Protein AF-A0A3R7Q9K3-F1 (afdb_monomer)

Organism: Penaeus vannamei (NCBI:txid6689)

Solvent-accessible surface area (backbone atoms only — not comparable to full-atom values): 10472 Å² total; per-residue (Å²): 141,87,68,60,79,95,57,51,95,71,53,52,71,52,52,51,51,53,48,53,31,64,66,45,40,80,37,86,90,56,73,56,65,82,73,80,87,67,49,72,70,51,48,51,47,48,49,35,49,52,36,63,57,42,65,78,36,80,59,51,34,73,77,42,41,74,76,45,95,51,69,62,40,35,49,52,40,22,61,66,50,19,40,40,64,71,57,42,53,51,33,49,50,45,54,37,53,71,74,42,53,75,87,39,65,65,57,38,49,53,53,52,50,54,54,48,54,58,66,44,48,59,60,56,49,50,51,54,53,49,58,52,43,60,75,73,45,55,74,69,59,39,57,72,67,55,76,86,71,50,73,63,58,51,54,52,49,50,49,51,55,47,51,59,49,48,55,53,39,50,56,35,49,53,54,51,54,62,60,73,77,108

pLDDT: mean 90.3, std 8.19, range [36.16, 97.75]

InterPro domains:
  IPR013523 Histone acetyltransferase HAT1, C-terminal [G3DSA:1.10.10.390] (48-101)
  IPR016181 Acyl-CoA N-acyltransferase [SSF55729] (1-97)
  IPR017380 Histone acetyltransferase type B, catalytic subunit [PTHR12046] (1-177)
  IPR048776 Histone acetyltransferase type B catalytic subunit, C-terminal [PF21183] (46-97)

Secondary structure (DSSP, 8-state):
----GGGTTSSHHHHHHHHHHHHHHT-TT------SS--HHHHHHHHHHHHHHHTTSGGGSHHHHHH---HHHHHHHHHHH---HHHHHHHHHHHHHHHS-TT-HHHHHHHHHHHHHHHTHHHHHHHHHHHHHHHHS-HHHHHHH-----HHHHHHHHHHHHHHHHHHHHHHHHHHHHHHT-

Nearest PDB structures (foldseek):
  2p0w-assembly1_A  TM=9.858E-01  e=3.413E-07  Homo sapiens
  2p0w-assembly2_B  TM=9.872E-01  e=1.722E-06  Homo sapiens
  4psw-assembly1_A  TM=8.300E-01  e=5.906E-03  Saccharomyces cerevisiae S288C

Foldseek 3Di:
DDDPPVCPPVCVLLVVLVVVQVVCLPPPVQQADDDDPDDLVRVLSLLLSLLLVLCVDPCLPLVNLVVDDDVVQQVVCCNRRRHHPVSSNLSSLLSNVVSQDPVDPVSVVVSLVNLLVVVCVVVVVVVVVLVVCVVVDDPVVSVVPDPPDDPVNVVVVSVVVSVVSVVSSVSSSVVVVVVVVD

Structure (mmCIF, N/CA/C/O backbone):
data_AF-A0A3R7Q9K3-F1
#
_entry.id   AF-A0A3R7Q9K3-F1
#
loop_
_atom_site.group_PDB
_atom_site.id
_atom_site.type_symbol
_atom_site.label_atom_id
_atom_site.label_alt_id
_atom_site.label_comp_id
_atom_site.label_asym_id
_atom_site.label_entity_id
_atom_site.label_seq_id
_atom_site.pdbx_PDB_ins_code
_atom_site.Cartn_x
_atom_site.Cartn_y
_atom_site.Cartn_z
_atom_site.occupancy
_atom_site.B_iso_or_equiv
_atom_site.auth_seq_id
_atom_site.auth_comp_id
_atom_site.auth_asym_id
_atom_site.auth_atom_id
_atom_site.pdbx_PDB_model_num
ATOM 1 N N . MET A 1 1 ? 7.365 -17.445 -0.592 1.00 81.50 1 MET A N 1
ATOM 2 C CA . MET A 1 1 ? 8.117 -17.421 -1.871 1.00 81.50 1 MET A CA 1
ATOM 3 C C . MET A 1 1 ? 9.601 -17.521 -1.565 1.00 81.50 1 MET A C 1
ATOM 5 O O . MET A 1 1 ? 10.059 -16.781 -0.704 1.00 81.50 1 MET A O 1
ATOM 9 N N . LEU A 1 2 ? 10.336 -18.413 -2.232 1.00 87.81 2 LEU A N 1
ATOM 10 C CA . LEU A 1 2 ? 11.764 -18.622 -1.987 1.00 87.81 2 LEU A CA 1
ATOM 11 C C . LEU A 1 2 ? 12.541 -18.519 -3.300 1.00 87.81 2 LEU A C 1
ATOM 13 O O . LEU A 1 2 ? 12.228 -19.210 -4.264 1.00 87.81 2 LEU A O 1
ATOM 17 N N . VAL A 1 3 ? 13.571 -17.676 -3.307 1.00 89.12 3 VAL A N 1
ATOM 18 C CA . VAL A 1 3 ? 14.610 -17.657 -4.340 1.00 89.12 3 VAL A CA 1
ATOM 19 C C . VAL A 1 3 ? 15.907 -18.045 -3.646 1.00 89.12 3 VAL A C 1
ATOM 21 O O . VAL A 1 3 ? 16.277 -17.418 -2.646 1.00 89.12 3 VAL A O 1
ATOM 24 N N . LEU A 1 4 ? 16.571 -19.095 -4.138 1.00 90.50 4 LEU A N 1
ATOM 25 C CA . LEU A 1 4 ? 17.797 -19.591 -3.512 1.00 90.50 4 LEU A CA 1
ATOM 26 C C . LEU A 1 4 ? 18.859 -18.480 -3.483 1.00 90.50 4 LEU A C 1
ATOM 28 O O . LEU A 1 4 ? 18.936 -17.718 -4.450 1.00 90.50 4 LEU A O 1
ATOM 32 N N . PRO A 1 5 ? 19.695 -18.401 -2.428 1.00 91.06 5 PRO A N 1
ATOM 33 C CA . PRO A 1 5 ? 20.696 -17.346 -2.258 1.00 91.06 5 PRO A CA 1
ATOM 34 C C . PRO A 1 5 ? 21.515 -16.978 -3.509 1.00 91.06 5 PRO A C 1
ATOM 36 O O . PRO A 1 5 ? 21.578 -15.785 -3.808 1.00 91.06 5 PRO A O 1
ATOM 39 N N . PRO A 1 6 ? 22.068 -17.926 -4.301 1.00 93.12 6 PRO A N 1
ATOM 40 C CA . PRO A 1 6 ? 22.862 -17.578 -5.487 1.00 93.12 6 PRO A CA 1
ATOM 41 C C . PRO A 1 6 ? 22.053 -16.921 -6.617 1.00 93.12 6 PRO A C 1
ATOM 43 O O . PRO A 1 6 ? 22.636 -16.313 -7.507 1.00 93.12 6 PRO A O 1
ATOM 46 N N . PHE A 1 7 ? 20.721 -17.024 -6.590 1.00 90.31 7 PHE A N 1
ATOM 47 C CA . PHE A 1 7 ? 19.832 -16.472 -7.615 1.00 90.31 7 PHE A CA 1
ATOM 48 C C . PHE A 1 7 ? 19.053 -15.235 -7.138 1.00 90.31 7 PHE A C 1
ATOM 50 O O . PHE A 1 7 ? 18.169 -14.727 -7.836 1.00 90.31 7 PHE A O 1
ATOM 57 N N . GLN A 1 8 ? 19.343 -14.734 -5.935 1.00 87.19 8 GLN A N 1
ATOM 58 C CA . GLN A 1 8 ? 18.721 -13.516 -5.422 1.00 87.19 8 GLN A CA 1
ATOM 59 C C . GLN A 1 8 ? 19.231 -12.279 -6.169 1.00 87.19 8 GLN A C 1
ATOM 61 O O . GLN A 1 8 ? 20.299 -12.283 -6.770 1.00 87.19 8 GLN A O 1
ATOM 66 N N . ARG A 1 9 ? 18.448 -11.193 -6.136 1.00 83.69 9 ARG A N 1
ATOM 67 C CA . ARG A 1 9 ? 18.751 -9.905 -6.799 1.00 83.69 9 ARG A CA 1
ATOM 68 C C . ARG A 1 9 ? 18.842 -9.947 -8.335 1.00 83.69 9 ARG A C 1
ATOM 70 O O . ARG A 1 9 ? 19.038 -8.905 -8.940 1.00 83.69 9 ARG A O 1
ATOM 77 N N . LEU A 1 10 ? 18.562 -11.088 -8.970 1.00 87.69 10 LEU A N 1
ATOM 78 C CA . LEU A 1 10 ? 18.467 -11.235 -10.433 1.00 87.69 10 LEU A CA 1
ATOM 79 C C . LEU A 1 10 ? 17.071 -10.910 -11.005 1.00 87.69 10 LEU A C 1
ATOM 81 O O . LEU A 1 10 ? 16.779 -11.199 -12.159 1.00 87.69 10 LEU A O 1
ATOM 85 N N . GLY A 1 11 ? 16.154 -10.377 -10.192 1.00 87.44 11 GLY A N 1
ATOM 86 C CA . GLY A 1 11 ? 14.782 -10.071 -10.621 1.00 87.44 11 GLY A CA 1
ATOM 87 C C . GLY A 1 11 ? 13.833 -11.276 -10.712 1.00 87.44 11 GLY A C 1
ATOM 88 O O . GLY A 1 11 ? 12.641 -11.078 -10.934 1.00 87.44 11 GLY A O 1
ATOM 89 N N . LEU A 1 12 ? 14.304 -12.500 -10.446 1.00 91.12 12 LEU A N 1
ATOM 90 C CA . LEU A 1 12 ? 13.497 -13.730 -10.522 1.00 91.12 12 LEU A CA 1
ATOM 91 C C . LEU A 1 12 ? 12.241 -13.697 -9.646 1.00 91.12 12 LEU A C 1
ATOM 93 O O . LEU A 1 12 ? 11.189 -14.173 -10.057 1.00 91.12 12 LEU A O 1
ATOM 97 N N . GLY A 1 13 ? 12.324 -13.091 -8.458 1.00 91.06 13 GLY A N 1
ATOM 98 C CA . GLY A 1 13 ? 11.154 -12.925 -7.594 1.00 91.06 13 GLY A CA 1
ATOM 99 C C . GLY A 1 13 ? 10.062 -12.069 -8.242 1.00 91.06 13 GLY A C 1
ATOM 100 O O . GLY A 1 13 ? 8.884 -12.377 -8.116 1.00 91.06 13 GLY A O 1
ATOM 101 N N . ALA A 1 14 ? 10.436 -11.019 -8.978 1.00 91.69 14 ALA A N 1
ATOM 102 C CA . ALA A 1 14 ? 9.457 -10.180 -9.667 1.00 91.69 14 ALA A CA 1
ATOM 103 C C . ALA A 1 14 ? 8.818 -10.948 -10.831 1.00 91.69 14 ALA A C 1
ATOM 105 O O . ALA A 1 14 ? 7.597 -10.990 -10.937 1.00 91.69 14 ALA A O 1
ATOM 106 N N . GLN A 1 15 ? 9.642 -11.635 -11.629 1.00 92.12 15 GLN A N 1
ATOM 107 C CA . GLN A 1 15 ? 9.174 -12.455 -12.748 1.00 92.12 15 GLN A CA 1
ATOM 108 C C . GLN A 1 15 ? 8.230 -13.570 -12.293 1.00 92.12 15 GLN A C 1
ATOM 110 O O . GLN A 1 15 ? 7.182 -13.781 -12.893 1.00 92.12 15 GLN A O 1
ATOM 115 N N . MET A 1 16 ? 8.568 -14.274 -11.213 1.00 93.50 16 MET A N 1
ATOM 116 C CA . MET A 1 16 ? 7.726 -15.343 -10.689 1.00 93.50 16 MET A CA 1
ATOM 117 C C . MET A 1 16 ? 6.385 -14.802 -10.172 1.00 93.50 16 MET A C 1
ATOM 119 O O . MET A 1 16 ? 5.363 -15.448 -10.388 1.00 93.50 16 MET A O 1
ATOM 123 N N . LEU A 1 17 ? 6.353 -13.616 -9.552 1.00 92.50 17 LEU A N 1
ATOM 124 C CA . LEU A 1 17 ? 5.094 -12.991 -9.137 1.00 92.50 17 LEU A CA 1
ATOM 125 C C . LEU A 1 17 ? 4.232 -12.586 -10.346 1.00 92.50 17 LEU A C 1
ATOM 127 O O . LEU A 1 17 ? 3.041 -12.892 -10.371 1.00 92.50 17 LEU A O 1
ATOM 131 N N . ASP A 1 18 ? 4.840 -12.003 -11.383 1.00 91.06 18 ASP A N 1
ATOM 132 C CA . ASP A 1 18 ? 4.158 -11.696 -12.648 1.00 91.06 18 ASP A CA 1
ATOM 133 C C . ASP A 1 18 ? 3.585 -12.959 -13.316 1.00 91.06 18 ASP A C 1
ATOM 135 O O . ASP A 1 18 ? 2.456 -12.951 -13.812 1.00 91.06 18 ASP A O 1
ATOM 139 N N . ILE A 1 19 ? 4.328 -14.072 -13.310 1.00 92.19 19 ILE A N 1
ATOM 140 C CA . ILE A 1 19 ? 3.860 -15.361 -13.844 1.00 92.19 19 ILE A CA 1
ATOM 141 C C . ILE A 1 19 ? 2.645 -15.866 -13.058 1.00 92.19 19 ILE A C 1
ATOM 143 O O . ILE A 1 19 ? 1.665 -16.291 -13.671 1.00 92.19 19 ILE A O 1
ATOM 147 N N . ILE A 1 20 ? 2.674 -15.788 -11.723 1.00 91.69 20 ILE A N 1
ATOM 148 C CA . ILE A 1 20 ? 1.545 -16.179 -10.865 1.00 91.69 20 ILE A CA 1
ATOM 149 C C . ILE A 1 20 ? 0.299 -15.351 -11.211 1.00 91.69 20 ILE A C 1
ATOM 151 O O . ILE A 1 20 ? -0.780 -15.915 -11.400 1.00 91.69 20 ILE A O 1
ATOM 155 N N . TYR A 1 21 ? 0.441 -14.031 -11.351 1.00 91.19 21 TYR A N 1
ATOM 156 C CA . TYR A 1 21 ? -0.668 -13.157 -11.735 1.00 91.19 21 TYR A CA 1
ATOM 157 C C . TYR A 1 21 ? -1.231 -13.510 -13.110 1.00 91.19 21 TYR A C 1
ATOM 159 O O . TYR A 1 21 ? -2.441 -13.687 -13.251 1.00 91.19 21 TYR A O 1
ATOM 167 N N . ASN A 1 22 ? -0.369 -13.692 -14.111 1.00 91.38 22 ASN A N 1
ATOM 168 C CA . ASN A 1 22 ? -0.794 -14.058 -15.461 1.00 91.38 22 ASN A CA 1
ATOM 169 C C . ASN A 1 22 ? -1.481 -15.429 -15.513 1.00 91.38 22 ASN A C 1
ATOM 171 O O . ASN A 1 22 ? -2.433 -15.603 -16.274 1.00 91.38 22 ASN A O 1
ATOM 175 N N . HIS A 1 23 ? -1.046 -16.379 -14.683 1.00 92.75 23 HIS A N 1
ATOM 176 C CA . HIS A 1 23 ? -1.669 -17.694 -14.584 1.00 92.75 23 HIS A CA 1
ATOM 177 C C . HIS A 1 23 ? -3.100 -17.614 -14.029 1.00 92.75 23 HIS A C 1
ATOM 179 O O . HIS A 1 23 ? -4.021 -18.211 -14.586 1.00 92.75 23 HIS A O 1
ATOM 185 N N . TYR A 1 24 ? -3.313 -16.844 -12.956 1.00 92.25 24 TYR A N 1
ATOM 186 C CA . TYR A 1 24 ? -4.612 -16.779 -12.277 1.00 92.25 24 TYR A CA 1
ATOM 187 C C . TYR A 1 24 ? -5.572 -15.719 -12.820 1.00 92.25 24 TYR A C 1
ATOM 189 O O . TYR A 1 24 ? -6.775 -15.816 -12.574 1.00 92.25 24 TYR A O 1
ATOM 197 N N . LYS A 1 25 ? -5.088 -14.737 -13.589 1.00 89.81 25 LYS A N 1
ATOM 198 C CA . LYS A 1 25 ? -5.908 -13.664 -14.174 1.00 89.81 25 LYS A CA 1
ATOM 199 C C . LYS A 1 25 ? -7.150 -14.193 -14.901 1.00 89.81 25 LYS A C 1
ATOM 201 O O . LYS A 1 25 ? -8.245 -13.685 -14.681 1.00 89.81 25 LYS A O 1
ATOM 206 N N . ASN A 1 26 ? -6.992 -15.237 -15.717 1.00 89.88 26 ASN A N 1
ATOM 207 C CA . ASN A 1 26 ? -8.078 -15.799 -16.532 1.00 89.88 26 ASN A CA 1
ATOM 208 C C . ASN A 1 26 ? -8.936 -16.836 -15.786 1.00 89.88 26 ASN A C 1
ATOM 210 O O . ASN A 1 26 ? -9.905 -17.353 -16.340 1.00 89.88 26 ASN A O 1
ATOM 214 N N . ASN A 1 27 ? -8.605 -17.157 -14.533 1.00 92.44 27 ASN A N 1
ATOM 215 C CA . ASN A 1 27 ? -9.376 -18.105 -13.745 1.00 92.44 27 ASN A CA 1
ATOM 216 C C . ASN A 1 27 ? -10.539 -17.387 -13.044 1.00 92.44 27 ASN A C 1
ATOM 218 O O . ASN A 1 27 ? -10.349 -16.670 -12.061 1.00 92.44 27 ASN A O 1
ATOM 222 N N . ALA A 1 28 ? -11.761 -17.609 -13.533 1.00 90.19 28 ALA A N 1
ATOM 223 C CA . ALA A 1 28 ? -12.976 -17.025 -12.960 1.00 90.19 28 ALA A CA 1
ATOM 224 C C . ALA A 1 28 ? -13.263 -17.488 -11.517 1.00 90.19 28 ALA A C 1
ATOM 226 O O . ALA A 1 28 ? -13.979 -16.803 -10.794 1.00 90.19 28 ALA A O 1
ATOM 227 N N . LYS A 1 29 ? -12.692 -18.620 -11.078 1.00 94.25 29 LYS A N 1
ATOM 228 C CA . LYS A 1 29 ? -12.831 -19.112 -9.697 1.00 94.25 29 LYS A CA 1
ATOM 229 C C . LYS A 1 29 ? -11.921 -18.383 -8.705 1.00 94.25 29 LYS A C 1
ATOM 231 O O . LYS A 1 29 ? -12.097 -18.552 -7.504 1.00 94.25 29 LYS A O 1
ATOM 236 N N . VAL A 1 30 ? -10.951 -17.601 -9.186 1.00 93.25 30 VAL A N 1
ATOM 237 C CA . VAL A 1 30 ? -10.031 -16.837 -8.335 1.00 93.25 30 VAL A CA 1
ATOM 238 C C . VAL A 1 30 ? -10.529 -15.403 -8.201 1.00 93.25 30 VAL A C 1
ATOM 240 O O . VAL A 1 30 ? -10.617 -14.666 -9.191 1.00 93.25 30 VAL A O 1
ATOM 243 N N . THR A 1 31 ? -10.839 -15.013 -6.965 1.00 91.56 31 THR A N 1
ATOM 244 C CA . THR A 1 31 ? -11.311 -13.671 -6.600 1.00 91.56 31 THR A CA 1
ATOM 245 C C . THR A 1 31 ? -10.157 -12.698 -6.399 1.00 91.56 31 THR A C 1
ATOM 247 O O . THR A 1 31 ? -10.131 -11.637 -7.019 1.00 91.56 31 THR A O 1
ATOM 250 N N . ASP A 1 32 ? -9.194 -13.065 -5.559 1.00 92.38 32 ASP A N 1
ATOM 251 C CA . ASP A 1 32 ? -7.989 -12.296 -5.288 1.00 92.38 32 ASP A CA 1
ATOM 252 C C . ASP A 1 32 ? -6.820 -13.207 -4.881 1.00 92.38 32 ASP A C 1
ATOM 254 O O . ASP A 1 32 ? -6.987 -14.389 -4.579 1.00 92.38 32 ASP A O 1
ATOM 258 N N . ILE A 1 33 ? -5.610 -12.654 -4.947 1.00 92.62 33 ILE A N 1
ATOM 259 C CA . ILE A 1 33 ? -4.365 -13.308 -4.554 1.00 92.62 33 ILE A CA 1
ATOM 260 C C . ILE A 1 33 ? -3.888 -12.655 -3.261 1.00 92.62 33 ILE A C 1
ATOM 262 O O . ILE A 1 33 ? -3.484 -11.485 -3.219 1.00 92.62 33 ILE A O 1
ATOM 266 N N . THR A 1 34 ? -3.930 -13.421 -2.181 1.00 93.38 34 THR A N 1
ATOM 267 C CA . THR A 1 34 ? -3.429 -13.033 -0.864 1.00 93.38 34 THR A CA 1
ATOM 268 C C . THR A 1 34 ? -2.099 -13.726 -0.583 1.00 93.38 34 THR A C 1
ATOM 270 O O . THR A 1 34 ? -1.674 -14.621 -1.311 1.00 93.38 34 THR A O 1
ATOM 273 N N . VAL A 1 35 ? -1.387 -13.240 0.431 1.00 91.25 35 VAL A N 1
ATOM 274 C CA . VAL A 1 35 ? -0.129 -13.839 0.879 1.00 91.25 35 VAL A CA 1
ATOM 275 C C . VAL A 1 35 ? -0.208 -13.977 2.385 1.00 91.25 35 VAL A C 1
ATOM 277 O O . VAL A 1 35 ? -0.586 -13.025 3.065 1.00 91.25 35 VAL A O 1
ATOM 280 N N . GLU A 1 36 ? 0.103 -15.173 2.862 1.00 91.12 36 GLU A N 1
ATOM 281 C CA . GLU A 1 36 ? 0.189 -15.511 4.277 1.00 91.12 36 GLU A CA 1
ATOM 282 C C . GLU A 1 36 ? 1.477 -14.923 4.860 1.00 91.12 36 GLU A C 1
ATOM 284 O O . GLU A 1 36 ? 2.545 -15.100 4.269 1.00 91.12 36 GLU A O 1
ATOM 289 N N . ASP A 1 37 ? 1.343 -14.168 5.954 1.00 88.50 37 ASP A N 1
ATOM 290 C CA . ASP A 1 37 ? 2.424 -13.548 6.734 1.00 88.50 37 ASP A CA 1
ATOM 291 C C . ASP A 1 37 ? 3.628 -13.076 5.893 1.00 88.50 37 ASP A C 1
ATOM 293 O O . ASP A 1 37 ? 4.743 -13.600 6.004 1.00 88.50 37 ASP A O 1
ATOM 297 N N . PRO A 1 38 ? 3.421 -12.093 4.991 1.00 91.88 38 PRO A N 1
ATOM 298 C CA . PRO A 1 38 ? 4.465 -11.659 4.080 1.00 91.88 38 PRO A CA 1
ATOM 299 C C . PRO A 1 38 ? 5.612 -10.994 4.848 1.00 91.88 38 PRO A C 1
ATOM 301 O O . PRO A 1 38 ? 5.402 -10.059 5.614 1.00 91.88 38 PRO A O 1
ATOM 304 N N . SER A 1 39 ? 6.847 -11.419 4.574 1.00 92.62 39 SER A N 1
ATOM 305 C CA . SER A 1 39 ? 8.037 -10.724 5.075 1.00 92.62 39 SER A CA 1
ATOM 306 C C . SER A 1 39 ? 8.188 -9.342 4.434 1.00 92.62 39 SER A C 1
ATOM 308 O O . SER A 1 39 ? 7.780 -9.143 3.288 1.00 92.62 39 SER A O 1
ATOM 310 N N . ASP A 1 40 ? 8.866 -8.406 5.103 1.00 90.81 40 ASP A N 1
ATOM 311 C CA . ASP A 1 40 ? 9.079 -7.041 4.586 1.00 90.81 40 ASP A CA 1
ATOM 312 C C . ASP A 1 40 ? 9.715 -7.020 3.191 1.00 90.81 40 ASP A C 1
ATOM 314 O O . ASP A 1 40 ? 9.355 -6.221 2.325 1.00 90.81 40 ASP A O 1
ATOM 318 N N . ASN A 1 41 ? 10.643 -7.946 2.936 1.00 90.56 41 ASN A N 1
ATOM 319 C CA . ASN A 1 41 ? 11.265 -8.106 1.623 1.00 90.56 41 ASN A CA 1
ATOM 320 C C . ASN A 1 41 ? 10.253 -8.527 0.554 1.00 90.56 41 ASN A C 1
ATOM 322 O O . ASN A 1 41 ? 10.315 -8.043 -0.578 1.00 90.56 41 ASN A O 1
ATOM 326 N N . PHE A 1 42 ? 9.320 -9.415 0.902 1.00 92.94 42 PHE A N 1
ATOM 327 C C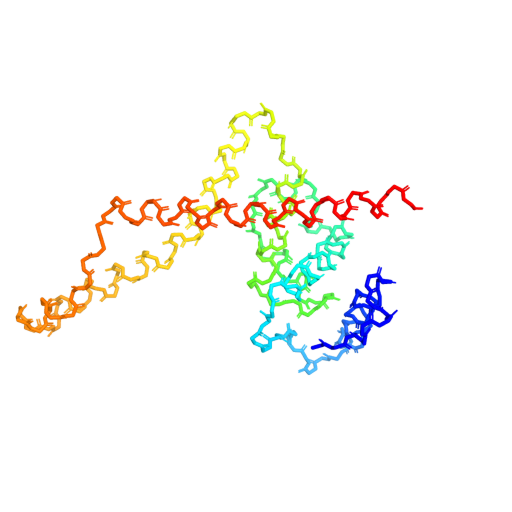A . PHE A 1 42 ? 8.251 -9.807 -0.001 1.00 92.94 42 PHE A CA 1
ATOM 328 C C . PHE A 1 42 ? 7.247 -8.667 -0.203 1.00 92.94 42 PHE A C 1
ATOM 330 O O . PHE A 1 42 ? 6.851 -8.424 -1.339 1.00 92.94 42 PHE A O 1
ATOM 337 N N . VAL A 1 43 ? 6.887 -7.923 0.850 1.00 94.56 43 VAL A N 1
ATOM 338 C CA . VAL A 1 43 ? 6.025 -6.734 0.736 1.00 94.56 43 VAL A CA 1
ATOM 339 C C . VAL A 1 43 ? 6.651 -5.715 -0.218 1.00 94.56 43 VAL A C 1
ATOM 341 O O . VAL A 1 43 ? 5.993 -5.291 -1.163 1.00 94.56 43 VAL A O 1
ATOM 344 N N . ARG A 1 44 ? 7.948 -5.401 -0.066 1.00 93.69 44 ARG A N 1
ATOM 345 C CA . ARG A 1 44 ? 8.693 -4.529 -0.998 1.00 93.69 44 ARG A CA 1
ATOM 346 C C . ARG A 1 44 ? 8.658 -5.041 -2.437 1.00 93.69 44 ARG A C 1
ATOM 348 O O . ARG A 1 44 ? 8.477 -4.263 -3.373 1.00 93.69 44 ARG A O 1
ATOM 355 N N . LEU A 1 45 ? 8.859 -6.345 -2.631 1.00 93.88 45 LEU A N 1
ATOM 356 C CA . LEU A 1 45 ? 8.817 -6.963 -3.954 1.00 93.88 45 LEU A CA 1
ATOM 357 C C . LEU A 1 45 ? 7.427 -6.853 -4.586 1.00 93.88 45 LEU A C 1
ATOM 359 O O . LEU A 1 45 ? 7.322 -6.455 -5.744 1.00 93.88 45 LEU A O 1
ATOM 363 N N . ARG A 1 46 ? 6.387 -7.199 -3.826 1.00 95.81 46 ARG A N 1
ATOM 364 C CA . ARG A 1 46 ? 4.996 -7.160 -4.263 1.00 95.81 46 ARG A CA 1
ATOM 365 C C . ARG A 1 46 ? 4.564 -5.739 -4.599 1.00 95.81 46 ARG A C 1
ATOM 367 O O . ARG A 1 46 ? 4.051 -5.518 -5.685 1.00 95.81 46 ARG A O 1
ATOM 374 N N . ASP A 1 47 ? 4.842 -4.779 -3.723 1.00 96.94 47 ASP A N 1
ATOM 375 C CA . ASP A 1 47 ? 4.519 -3.369 -3.948 1.00 96.94 47 ASP A CA 1
ATOM 376 C C . ASP A 1 47 ? 5.173 -2.828 -5.220 1.00 96.94 47 ASP A C 1
ATOM 378 O O . ASP A 1 47 ? 4.533 -2.105 -5.981 1.00 96.94 47 ASP A O 1
ATOM 382 N N . PHE A 1 48 ? 6.425 -3.211 -5.486 1.00 95.88 48 PHE A N 1
ATOM 383 C CA . PHE A 1 48 ? 7.116 -2.867 -6.726 1.00 95.88 48 PHE A CA 1
ATOM 384 C C . PHE A 1 48 ? 6.430 -3.458 -7.963 1.00 95.88 48 PHE A C 1
ATOM 386 O O . PHE A 1 48 ? 6.167 -2.726 -8.916 1.00 95.88 48 PHE A O 1
ATOM 393 N N . VAL A 1 49 ? 6.136 -4.761 -7.958 1.00 95.25 49 VAL A N 1
ATOM 394 C CA . VAL A 1 49 ? 5.505 -5.441 -9.103 1.00 95.25 49 VAL A CA 1
ATOM 395 C C . VAL A 1 49 ? 4.093 -4.907 -9.344 1.00 95.25 49 VAL A C 1
ATOM 397 O O . VAL A 1 49 ? 3.757 -4.533 -10.468 1.00 95.25 49 VAL A O 1
ATOM 400 N N . ASP A 1 50 ? 3.287 -4.807 -8.289 1.00 96.38 50 ASP A N 1
ATOM 401 C CA . ASP A 1 50 ? 1.909 -4.332 -8.368 1.00 96.38 50 ASP A CA 1
ATOM 402 C C . ASP A 1 50 ? 1.871 -2.875 -8.852 1.00 96.38 50 ASP A C 1
ATOM 404 O O . ASP A 1 50 ? 1.114 -2.555 -9.766 1.00 96.38 50 ASP A O 1
ATOM 408 N N . SER A 1 51 ? 2.744 -2.003 -8.330 1.00 96.81 51 SER A N 1
ATOM 409 C CA . SER A 1 51 ? 2.841 -0.608 -8.786 1.00 96.81 51 SER A CA 1
ATOM 410 C C . SER A 1 51 ? 3.298 -0.503 -10.240 1.00 96.81 51 SER A C 1
ATOM 412 O O . SER A 1 51 ? 2.709 0.255 -11.011 1.00 96.81 51 SER A O 1
ATOM 414 N N . LYS A 1 52 ? 4.291 -1.302 -10.656 1.00 95.12 52 LYS A N 1
ATOM 415 C CA . LYS A 1 52 ? 4.762 -1.354 -12.050 1.00 95.12 52 LYS A CA 1
ATOM 416 C C . LYS A 1 52 ? 3.647 -1.761 -13.016 1.00 95.12 52 LYS A C 1
ATOM 418 O O . LYS A 1 52 ? 3.558 -1.222 -14.118 1.00 95.12 52 LYS A O 1
ATOM 423 N N . ASN A 1 53 ? 2.817 -2.724 -12.625 1.00 93.69 53 ASN A N 1
ATOM 424 C CA . ASN A 1 53 ? 1.726 -3.207 -13.462 1.00 93.69 53 ASN A CA 1
ATOM 425 C C . ASN A 1 53 ? 0.528 -2.246 -13.462 1.00 93.69 53 ASN A C 1
ATOM 427 O O . ASN A 1 53 ? -0.043 -2.005 -14.525 1.00 93.69 53 ASN A O 1
ATOM 431 N N . CYS A 1 54 ? 0.191 -1.644 -12.317 1.00 95.50 54 CYS A N 1
ATOM 432 C CA . CYS A 1 54 ? -0.878 -0.650 -12.214 1.00 95.50 54 CYS A CA 1
ATOM 433 C C . CYS A 1 54 ? -0.549 0.662 -12.940 1.00 95.50 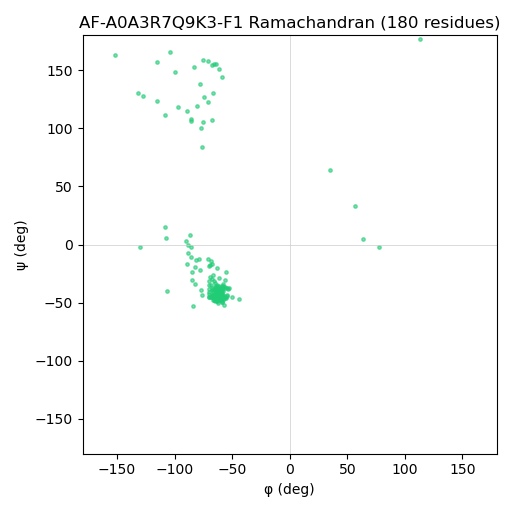54 CYS A C 1
ATOM 435 O O . CYS A 1 54 ? -1.458 1.272 -13.483 1.00 95.50 54 CYS A O 1
ATOM 437 N N . LEU A 1 55 ? 0.722 1.066 -13.061 1.00 94.06 55 LEU A N 1
ATOM 438 C CA . LEU A 1 55 ? 1.117 2.240 -13.864 1.00 94.06 55 LEU A CA 1
ATOM 439 C C . LEU A 1 55 ? 0.652 2.181 -15.330 1.00 94.06 55 LEU A C 1
ATOM 441 O O . LEU A 1 55 ? 0.531 3.215 -15.978 1.00 94.06 55 LEU A O 1
ATOM 445 N N . LYS A 1 56 ? 0.401 0.979 -15.862 1.00 91.88 56 LYS A N 1
ATOM 446 C CA . LYS A 1 56 ? -0.046 0.756 -17.246 1.00 91.88 56 LYS A CA 1
ATOM 447 C C . LYS A 1 56 ? -1.572 0.800 -17.405 1.00 91.88 56 LYS A C 1
ATOM 449 O O . LYS A 1 56 ? -2.071 0.535 -18.494 1.00 91.88 56 LYS A O 1
ATOM 454 N N . MET A 1 57 ? -2.311 1.024 -16.320 1.00 94.19 57 MET A N 1
ATOM 455 C CA . MET A 1 57 ? -3.773 0.976 -16.276 1.00 94.19 57 MET A CA 1
ATOM 456 C C . MET A 1 57 ? -4.387 2.373 -16.351 1.00 94.19 57 MET A C 1
ATOM 458 O O . MET A 1 57 ? -3.834 3.337 -15.820 1.00 94.19 57 MET A O 1
ATOM 462 N N . ASP A 1 58 ? -5.576 2.472 -16.942 1.00 94.69 58 ASP A N 1
ATOM 463 C CA . ASP A 1 58 ? -6.242 3.760 -17.160 1.00 94.69 58 ASP A CA 1
ATOM 464 C C . ASP A 1 58 ? -6.727 4.385 -15.844 1.00 94.69 58 ASP A C 1
ATOM 466 O O . ASP A 1 58 ? -6.634 5.600 -15.655 1.00 94.69 58 ASP A O 1
ATOM 470 N N . SER A 1 59 ? -7.167 3.567 -14.880 1.00 94.88 59 SER A N 1
ATOM 471 C CA . SER A 1 59 ? -7.613 4.071 -13.572 1.00 94.88 59 SER A CA 1
ATOM 472 C C . SER A 1 59 ? -6.478 4.650 -12.723 1.00 94.88 59 SER A C 1
ATOM 474 O O . SER A 1 59 ? -6.756 5.337 -11.744 1.00 94.88 59 SER A O 1
ATOM 476 N N . PHE A 1 60 ? -5.215 4.393 -13.077 1.00 95.69 60 PHE A N 1
ATOM 477 C CA . PHE A 1 60 ? -4.029 4.850 -12.344 1.00 95.69 60 PHE A CA 1
ATOM 478 C C . PHE A 1 60 ? -3.264 5.961 -13.077 1.00 95.69 60 PHE A C 1
ATOM 480 O O . PHE A 1 60 ? -2.130 6.275 -12.718 1.00 95.69 60 PHE A O 1
ATOM 487 N N . GLN A 1 61 ? -3.883 6.590 -14.078 1.00 94.56 61 GLN A N 1
ATOM 488 C CA . GLN A 1 61 ? -3.314 7.767 -14.730 1.00 94.56 61 GLN A CA 1
ATOM 489 C C . GLN A 1 61 ? -3.141 8.931 -13.735 1.00 94.56 61 GLN A C 1
ATOM 491 O O . GLN A 1 61 ? -3.943 9.063 -12.803 1.00 94.56 61 GLN A O 1
ATOM 496 N N . PRO A 1 62 ? -2.157 9.832 -13.933 1.00 93.38 62 PRO A N 1
ATOM 497 C CA . PRO A 1 62 ? -1.876 10.922 -12.995 1.00 93.38 62 PRO A CA 1
ATOM 498 C C . PRO A 1 62 ? -3.091 11.792 -12.644 1.00 93.38 62 PRO A C 1
ATOM 500 O O . PRO A 1 62 ? -3.256 12.176 -11.488 1.00 93.38 62 PRO A O 1
ATOM 503 N N . SER A 1 63 ? -3.975 12.053 -13.612 1.00 93.38 63 SER A N 1
ATOM 504 C CA . SER A 1 63 ? -5.220 12.805 -13.399 1.00 93.38 63 SER A CA 1
ATOM 505 C C . SER A 1 63 ? -6.206 12.094 -12.468 1.00 93.38 63 SER A C 1
ATOM 507 O O . SER A 1 63 ? -6.909 12.751 -11.713 1.00 93.38 63 SER A O 1
ATOM 509 N N . LYS A 1 64 ? -6.243 10.758 -12.485 1.00 94.12 64 LYS A N 1
ATOM 510 C CA . LYS A 1 64 ? -7.098 9.942 -11.611 1.00 94.12 64 LYS A CA 1
ATOM 511 C C . LYS A 1 64 ? -6.498 9.731 -10.239 1.00 94.12 64 LYS A C 1
ATOM 513 O O . LYS A 1 64 ? -7.220 9.733 -9.249 1.00 94.12 64 LYS A O 1
ATOM 518 N N . LEU A 1 65 ? -5.176 9.625 -10.165 1.00 93.75 65 LEU A N 1
ATOM 519 C CA . LEU A 1 65 ? -4.476 9.553 -8.891 1.00 93.75 65 LEU A CA 1
ATOM 520 C C . LEU A 1 65 ? -4.730 10.807 -8.050 1.00 93.75 65 LEU A C 1
ATOM 522 O O . LEU A 1 65 ? -4.933 10.668 -6.850 1.00 93.75 65 LEU A O 1
ATOM 526 N N . THR A 1 66 ? -4.772 12.010 -8.639 1.00 91.38 66 THR A N 1
ATOM 527 C CA . THR A 1 66 ? -5.004 13.254 -7.881 1.00 91.38 66 THR A CA 1
ATOM 528 C C . THR A 1 66 ? -6.418 13.391 -7.309 1.00 91.38 66 THR A C 1
ATOM 530 O O . THR A 1 66 ? -6.572 14.021 -6.257 1.00 91.38 66 THR A O 1
ATOM 533 N N . GLU A 1 67 ? -7.417 12.771 -7.947 1.00 92.56 67 GLU A N 1
ATOM 534 C CA . GLU A 1 67 ? -8.829 12.752 -7.526 1.00 92.56 67 GLU A CA 1
ATOM 535 C C . GLU A 1 67 ? -9.064 11.936 -6.238 1.00 92.56 67 GLU A C 1
ATOM 537 O O . GLU A 1 67 ? -10.083 12.122 -5.573 1.00 92.56 67 GLU A O 1
ATOM 542 N N . GLY A 1 68 ? -8.122 11.072 -5.846 1.00 93.56 68 GLY A N 1
ATOM 543 C CA . GL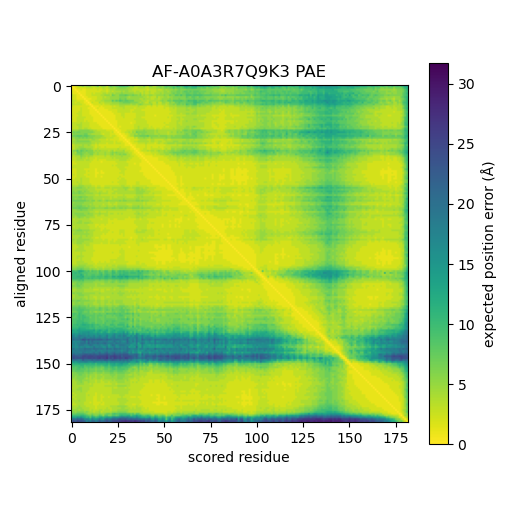Y A 1 68 ? -8.260 10.200 -4.679 1.00 93.56 68 GLY A CA 1
ATOM 544 C C . GLY A 1 68 ? -8.334 8.717 -5.044 1.00 93.56 68 GLY A C 1
ATOM 545 O O . GLY A 1 68 ? -8.366 8.334 -6.212 1.00 93.56 68 GLY A O 1
ATOM 546 N N . PHE A 1 69 ? -8.397 7.856 -4.027 1.00 95.62 69 PHE A N 1
ATOM 547 C CA . PHE A 1 69 ? -8.630 6.426 -4.237 1.00 95.62 69 PHE A CA 1
ATOM 548 C C . PHE A 1 69 ? -10.075 6.161 -4.685 1.00 95.62 69 PHE A C 1
ATOM 550 O O . PHE A 1 69 ? -11.016 6.480 -3.955 1.00 95.62 69 PHE A O 1
ATOM 557 N N . THR A 1 70 ? -10.257 5.521 -5.843 1.00 95.94 70 THR A N 1
ATOM 558 C CA . THR A 1 70 ? -11.582 5.233 -6.423 1.00 95.94 70 THR A CA 1
ATOM 559 C C . THR A 1 70 ? -11.876 3.733 -6.505 1.00 95.94 70 THR A C 1
ATOM 561 O O . THR A 1 70 ? -10.971 2.901 -6.563 1.00 95.94 70 THR A O 1
ATOM 564 N N . GLU A 1 71 ? -13.161 3.362 -6.564 1.00 95.44 71 GLU A N 1
ATOM 565 C CA . GLU A 1 71 ? -13.554 1.955 -6.755 1.00 95.44 71 GLU A CA 1
ATOM 566 C C . GLU A 1 71 ? -13.158 1.425 -8.142 1.00 95.44 71 GLU A C 1
ATOM 568 O O . GLU A 1 71 ? -12.914 0.232 -8.294 1.00 95.44 71 GLU A O 1
ATOM 573 N N . ALA A 1 72 ? -13.032 2.307 -9.141 1.00 95.62 72 ALA A N 1
ATOM 574 C CA . ALA A 1 72 ? -12.553 1.947 -10.474 1.00 95.62 72 ALA A CA 1
ATOM 575 C C . ALA A 1 72 ? -11.121 1.388 -10.428 1.00 95.62 72 ALA A C 1
ATOM 577 O O . ALA A 1 72 ? -10.867 0.333 -11.006 1.00 95.62 72 ALA A O 1
ATOM 578 N N . MET A 1 73 ? -10.227 2.015 -9.647 1.00 97.00 73 MET A N 1
ATOM 579 C CA . MET A 1 73 ? -8.872 1.500 -9.406 1.00 97.00 73 MET A CA 1
ATOM 580 C C . MET A 1 73 ? -8.904 0.098 -8.789 1.00 97.00 73 MET A C 1
ATOM 582 O O . MET A 1 73 ? -8.179 -0.791 -9.233 1.00 97.00 73 MET A O 1
ATOM 586 N N . ALA A 1 74 ? -9.756 -0.110 -7.777 1.00 96.62 74 ALA A N 1
ATOM 587 C CA . ALA A 1 74 ? -9.894 -1.405 -7.114 1.00 96.62 74 ALA A CA 1
ATOM 588 C C . ALA A 1 74 ? -10.414 -2.483 -8.071 1.00 96.62 74 ALA A C 1
ATOM 590 O O . ALA A 1 74 ? -9.847 -3.572 -8.125 1.00 96.62 74 ALA A O 1
ATOM 591 N N . LYS A 1 75 ? -11.449 -2.162 -8.851 1.00 95.75 75 LYS A N 1
ATOM 592 C CA . LYS A 1 75 ? -12.065 -3.078 -9.809 1.00 95.75 75 LYS A CA 1
ATOM 593 C C . LYS A 1 75 ? -11.107 -3.450 -10.938 1.00 95.75 75 LYS A C 1
ATOM 595 O O . LYS A 1 75 ? -10.915 -4.633 -11.198 1.00 95.75 75 LYS A O 1
ATOM 600 N N . GLU A 1 76 ? -10.454 -2.471 -11.563 1.00 95.56 76 GLU A N 1
ATOM 601 C CA . GLU A 1 76 ? -9.527 -2.731 -12.669 1.00 95.56 76 GLU A CA 1
ATOM 602 C C . GLU A 1 76 ? -8.328 -3.577 -12.211 1.00 95.56 76 GLU A C 1
ATOM 604 O O . GLU A 1 76 ? -7.966 -4.556 -12.870 1.00 95.56 76 GLU A O 1
ATOM 609 N N . ALA A 1 77 ? -7.743 -3.256 -11.053 1.00 95.62 77 ALA A N 1
ATOM 610 C CA . ALA A 1 77 ? -6.637 -4.026 -10.494 1.00 95.62 77 ALA A CA 1
ATOM 611 C C . ALA A 1 77 ? -7.066 -5.431 -10.030 1.00 95.62 77 ALA A C 1
ATOM 613 O O . ALA A 1 77 ? -6.305 -6.391 -10.179 1.00 95.62 77 ALA A O 1
ATOM 614 N N . GLN A 1 78 ? -8.287 -5.592 -9.513 1.00 95.00 78 GLN A N 1
ATOM 615 C CA . GLN A 1 78 ? -8.843 -6.907 -9.195 1.00 95.00 78 GLN A CA 1
ATOM 616 C C . GLN A 1 78 ? -9.047 -7.743 -10.465 1.00 95.00 78 GLN A C 1
ATOM 618 O O . GLN A 1 78 ? -8.637 -8.897 -10.515 1.00 95.00 78 GLN A O 1
ATOM 623 N N . GLU A 1 79 ? -9.633 -7.181 -11.518 1.00 91.62 79 GLU A N 1
ATOM 624 C CA . GLU A 1 79 ? -9.902 -7.906 -12.764 1.00 91.62 79 GLU A CA 1
ATOM 625 C C . GLU A 1 79 ? -8.611 -8.287 -13.500 1.00 91.62 79 GLU A C 1
ATOM 627 O O . GLU A 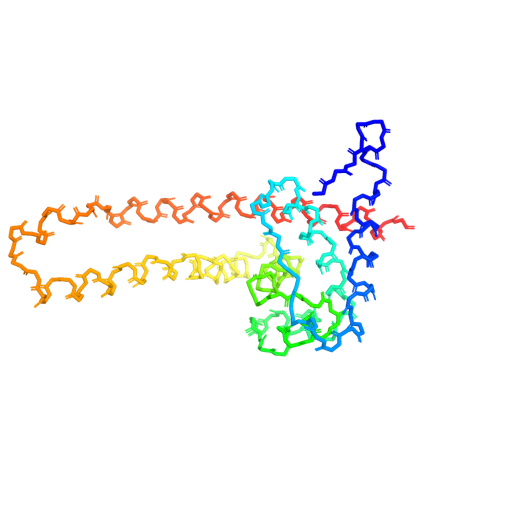1 79 ? -8.466 -9.420 -13.964 1.00 91.62 79 GLU A O 1
ATOM 632 N N . LYS A 1 80 ? -7.651 -7.357 -13.588 1.00 91.06 80 LYS A N 1
ATOM 633 C CA . LYS A 1 80 ? -6.426 -7.550 -14.375 1.00 91.06 80 LYS A CA 1
ATOM 634 C C . LYS A 1 80 ? -5.317 -8.281 -13.623 1.00 91.06 80 LYS A C 1
ATOM 636 O O . LYS A 1 80 ? -4.530 -8.961 -14.277 1.00 91.06 80 LYS A O 1
ATOM 641 N N . LEU A 1 81 ? -5.234 -8.133 -12.300 1.00 93.00 81 LEU A N 1
ATOM 642 C CA . LEU A 1 81 ? -4.122 -8.640 -11.482 1.00 93.00 81 LEU A CA 1
ATOM 643 C C . LEU A 1 81 ? -4.573 -9.444 -10.253 1.00 93.00 81 LEU A C 1
ATOM 645 O O . LEU A 1 81 ? -3.724 -9.940 -9.517 1.00 93.00 81 LEU A O 1
ATOM 649 N N . LYS A 1 82 ? -5.885 -9.586 -10.009 1.00 94.62 82 LYS A N 1
ATOM 650 C CA . LYS A 1 82 ? -6.437 -10.272 -8.826 1.00 94.62 82 LYS A CA 1
ATOM 651 C C . LYS A 1 82 ? -5.941 -9.658 -7.511 1.00 94.62 82 LYS A C 1
ATOM 653 O O . LYS A 1 82 ? -5.762 -10.355 -6.516 1.00 94.62 82 LYS A O 1
ATOM 658 N N . LEU A 1 83 ? -5.706 -8.345 -7.487 1.00 95.62 83 LEU A N 1
ATOM 659 C CA . LEU A 1 83 ? -5.304 -7.651 -6.264 1.00 95.62 83 LEU A CA 1
ATOM 660 C C . LEU A 1 83 ? -6.510 -7.409 -5.356 1.00 95.62 83 LEU A C 1
ATOM 662 O O . LEU A 1 83 ? -7.573 -6.986 -5.806 1.00 95.62 83 LEU A O 1
ATOM 666 N N . ASN A 1 84 ? -6.322 -7.626 -4.055 1.00 94.50 84 ASN A N 1
ATOM 667 C CA . ASN A 1 84 ? -7.325 -7.258 -3.062 1.00 94.50 84 ASN A CA 1
ATOM 668 C C . ASN A 1 84 ? -7.336 -5.736 -2.824 1.00 94.50 84 ASN A C 1
ATOM 670 O O . ASN A 1 84 ? -6.338 -5.041 -3.030 1.00 94.50 84 ASN A O 1
ATOM 674 N N . LYS A 1 85 ? -8.447 -5.214 -2.298 1.00 94.94 85 LYS A N 1
ATOM 675 C CA . LYS A 1 85 ? -8.643 -3.769 -2.087 1.00 94.94 85 LYS A CA 1
ATOM 676 C C . LYS A 1 85 ? -7.577 -3.112 -1.199 1.00 94.94 85 LYS A C 1
ATOM 678 O O . LYS A 1 85 ? -7.223 -1.959 -1.436 1.00 94.94 85 LYS A O 1
ATOM 683 N N . LYS A 1 86 ? -7.048 -3.827 -0.196 1.00 94.12 86 LYS A N 1
ATOM 684 C CA . LYS A 1 86 ? -5.983 -3.307 0.683 1.00 94.12 86 LYS A CA 1
ATOM 685 C C . LYS A 1 86 ? -4.683 -3.099 -0.096 1.00 94.12 86 LYS A C 1
ATOM 687 O O . LYS A 1 86 ? -4.063 -2.048 0.036 1.00 94.12 86 LYS A O 1
ATOM 692 N N . GLN A 1 87 ? -4.321 -4.061 -0.943 1.00 96.25 87 GLN A N 1
ATOM 693 C CA . GLN A 1 87 ? -3.141 -3.978 -1.797 1.00 96.25 87 GLN A CA 1
ATOM 694 C C . GLN A 1 87 ? -3.295 -2.874 -2.846 1.00 96.25 87 GLN A C 1
ATOM 696 O O . GLN A 1 87 ? -2.392 -2.061 -3.009 1.00 96.25 87 GLN A O 1
ATOM 701 N N . VAL A 1 88 ? -4.465 -2.760 -3.484 1.00 97.25 88 VAL A N 1
ATOM 702 C CA . VAL A 1 88 ? -4.746 -1.675 -4.445 1.00 97.25 88 VAL A CA 1
ATOM 703 C C . VAL A 1 88 ? -4.648 -0.304 -3.773 1.00 97.25 88 VAL A C 1
ATOM 705 O O . VAL A 1 88 ? -4.049 0.609 -4.335 1.00 97.25 88 VAL A O 1
ATOM 708 N N . ARG A 1 89 ? -5.172 -0.148 -2.550 1.00 96.88 89 ARG A N 1
ATOM 709 C CA . ARG A 1 89 ? -5.048 1.107 -1.794 1.00 96.88 89 ARG A CA 1
ATOM 710 C C . ARG A 1 89 ? -3.588 1.478 -1.531 1.00 96.88 89 ARG A C 1
ATOM 712 O O . ARG A 1 89 ? -3.229 2.644 -1.652 1.00 96.88 89 ARG A O 1
ATOM 719 N N . ARG A 1 90 ? -2.757 0.493 -1.192 1.00 96.62 90 ARG A N 1
ATOM 720 C CA . ARG A 1 90 ? -1.321 0.678 -0.960 1.00 96.62 90 ARG A CA 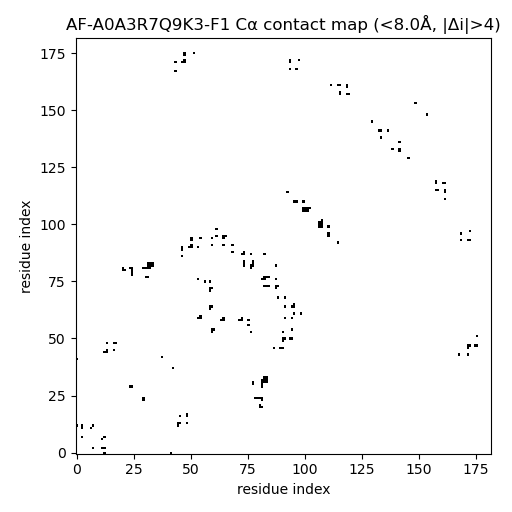1
ATOM 721 C C . ARG A 1 90 ? -0.587 1.088 -2.242 1.00 96.62 90 ARG A C 1
ATOM 723 O O . ARG A 1 90 ? 0.156 2.062 -2.230 1.00 96.62 90 ARG A O 1
ATOM 730 N N . VAL A 1 91 ? -0.874 0.418 -3.359 1.00 97.44 91 VAL A N 1
ATOM 731 C CA . VAL A 1 91 ? -0.350 0.775 -4.691 1.00 97.44 91 VAL A CA 1
ATOM 732 C C . VAL A 1 91 ? -0.772 2.185 -5.097 1.00 97.44 91 VAL A C 1
ATOM 734 O O . VAL A 1 91 ? 0.057 2.964 -5.557 1.00 97.44 91 VAL A O 1
ATOM 737 N N . TYR A 1 92 ? -2.039 2.547 -4.884 1.00 97.75 92 TYR A N 1
ATOM 738 C CA . TYR A 1 92 ? -2.526 3.903 -5.130 1.00 97.75 92 TYR A CA 1
ATOM 739 C C . TYR A 1 92 ? -1.698 4.947 -4.374 1.00 97.75 92 TYR A C 1
ATOM 741 O O . TYR A 1 92 ? -1.320 5.948 -4.967 1.00 97.75 92 TYR A O 1
ATOM 749 N N . GLU A 1 93 ? -1.370 4.722 -3.100 1.00 97.44 93 GLU A N 1
ATOM 750 C CA . GLU A 1 93 ? -0.572 5.679 -2.326 1.00 97.44 93 GLU A CA 1
ATOM 751 C C . GLU A 1 93 ? 0.868 5.790 -2.829 1.00 97.44 93 GLU A C 1
ATOM 753 O O . GLU A 1 93 ? 1.384 6.901 -2.921 1.00 97.44 93 GLU A O 1
ATOM 758 N N . ILE A 1 94 ? 1.489 4.671 -3.220 1.00 97.56 94 ILE A N 1
ATOM 759 C CA . ILE A 1 94 ? 2.823 4.664 -3.842 1.00 97.56 94 ILE A CA 1
ATOM 760 C C . ILE A 1 94 ? 2.806 5.502 -5.125 1.00 97.56 94 ILE A C 1
ATOM 762 O O . ILE A 1 94 ? 3.637 6.391 -5.308 1.00 97.56 94 ILE A O 1
ATOM 766 N N . LEU A 1 95 ? 1.832 5.260 -6.005 1.00 96.75 95 LEU A N 1
ATOM 767 C CA . LEU A 1 95 ? 1.710 5.987 -7.269 1.00 96.75 95 LEU A CA 1
ATOM 768 C C . LEU A 1 95 ? 1.277 7.444 -7.063 1.00 96.75 95 LEU A C 1
ATOM 770 O O . LEU A 1 95 ? 1.714 8.331 -7.794 1.00 96.75 95 LEU A O 1
ATOM 774 N N . ARG A 1 96 ? 0.481 7.732 -6.032 1.00 96.31 96 ARG A N 1
ATOM 775 C CA . ARG A 1 96 ? 0.135 9.099 -5.640 1.00 96.31 96 ARG A CA 1
ATOM 776 C C . ARG A 1 96 ? 1.369 9.855 -5.157 1.00 96.31 96 ARG A C 1
ATOM 778 O O . ARG A 1 96 ? 1.547 11.006 -5.551 1.00 96.31 96 ARG A O 1
ATOM 785 N N . LEU A 1 97 ? 2.234 9.223 -4.362 1.00 95.75 97 LEU A N 1
ATOM 786 C CA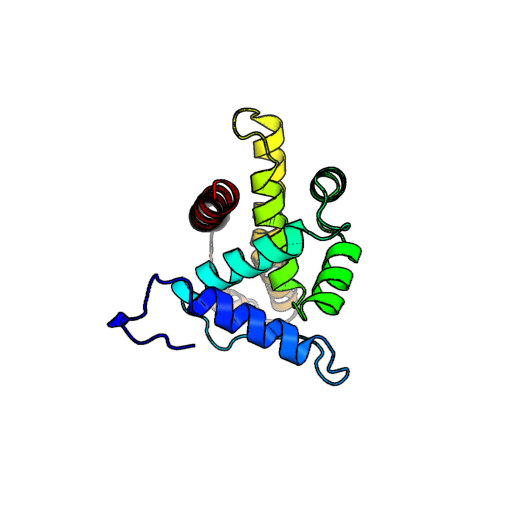 . LEU A 1 97 ? 3.517 9.797 -3.955 1.00 95.75 97 LEU A CA 1
ATOM 787 C C . LEU A 1 97 ? 4.425 10.035 -5.166 1.00 95.75 97 LEU A C 1
ATOM 789 O O . LEU A 1 97 ? 5.048 11.089 -5.245 1.00 95.75 97 LEU A O 1
ATOM 793 N N . HIS A 1 98 ? 4.445 9.108 -6.131 1.00 94.31 98 HIS A N 1
ATOM 794 C CA . HIS A 1 98 ? 5.235 9.232 -7.360 1.00 94.31 98 HIS A CA 1
ATOM 795 C C . HIS A 1 98 ? 4.949 10.528 -8.127 1.00 94.31 98 HIS A C 1
ATOM 797 O O . HIS A 1 98 ? 5.878 11.192 -8.580 1.00 94.31 98 HIS A O 1
ATOM 803 N N . ILE A 1 99 ? 3.671 10.900 -8.249 1.00 93.31 99 ILE A N 1
ATOM 804 C CA . ILE A 1 99 ? 3.249 12.113 -8.966 1.00 93.31 99 ILE A CA 1
ATOM 805 C C . ILE A 1 99 ? 3.208 13.366 -8.078 1.00 93.31 99 ILE A C 1
ATOM 807 O O . ILE A 1 99 ? 2.949 14.467 -8.565 1.00 93.31 99 ILE A O 1
ATOM 811 N N . THR A 1 100 ? 3.408 13.219 -6.766 1.00 91.88 100 THR A N 1
ATOM 812 C CA . THR A 1 100 ? 3.354 14.340 -5.825 1.00 91.88 100 THR A CA 1
ATOM 813 C C . THR A 1 100 ? 4.673 15.099 -5.865 1.00 91.88 100 THR A C 1
ATOM 815 O O . THR A 1 100 ? 5.729 14.567 -5.527 1.00 91.88 100 THR A O 1
ATOM 818 N N . ASN A 1 101 ? 4.616 16.381 -6.228 1.00 87.81 101 ASN A N 1
ATOM 819 C CA . ASN A 1 101 ? 5.775 17.257 -6.118 1.00 87.81 101 ASN A CA 1
ATOM 820 C C . ASN A 1 101 ? 6.119 17.484 -4.638 1.00 87.81 101 ASN A C 1
ATOM 822 O O . ASN A 1 101 ? 5.432 18.225 -3.938 1.00 87.81 101 ASN A O 1
ATOM 826 N N . ARG A 1 102 ? 7.206 16.863 -4.176 1.00 86.00 102 ARG A N 1
ATOM 827 C CA . ARG A 1 102 ? 7.681 16.953 -2.785 1.00 86.00 102 ARG A CA 1
ATOM 828 C C . ARG A 1 102 ? 8.256 18.328 -2.429 1.00 86.00 102 ARG A C 1
ATOM 830 O O . ARG A 1 102 ? 8.354 18.650 -1.250 1.00 86.00 102 ARG A O 1
ATOM 837 N N . SER A 1 103 ? 8.618 19.143 -3.420 1.00 86.62 103 SER A N 1
ATOM 838 C CA . SER A 1 103 ? 9.045 20.530 -3.205 1.00 86.62 103 SER A CA 1
ATOM 839 C C . SER A 1 103 ? 7.860 21.468 -2.954 1.00 86.62 103 SER A C 1
ATOM 841 O O . SER A 1 103 ? 8.036 22.521 -2.342 1.00 86.62 103 SER A O 1
ATOM 843 N N . ASP A 1 104 ? 6.652 21.085 -3.385 1.00 91.94 104 ASP A N 1
ATOM 844 C CA . ASP A 1 104 ? 5.422 21.805 -3.067 1.00 91.94 104 ASP A CA 1
ATOM 845 C C . ASP A 1 104 ? 4.862 21.342 -1.714 1.00 91.94 104 ASP A C 1
ATOM 847 O O . ASP A 1 104 ? 4.303 20.248 -1.571 1.00 91.94 104 ASP A O 1
ATOM 851 N N . LYS A 1 105 ? 4.985 22.218 -0.712 1.00 91.06 105 LYS A N 1
ATOM 852 C CA . LYS A 1 105 ? 4.537 21.960 0.661 1.00 91.06 105 LYS A CA 1
ATOM 853 C C . LYS A 1 105 ? 3.042 21.651 0.746 1.00 91.06 105 LYS A C 1
ATOM 855 O O . LYS A 1 105 ? 2.661 20.813 1.561 1.00 91.06 105 LYS A O 1
ATOM 860 N N . GLU A 1 106 ? 2.201 22.286 -0.070 1.00 91.50 106 GLU A N 1
ATOM 861 C CA . GLU A 1 106 ? 0.747 22.088 -0.013 1.00 91.50 106 GLU A CA 1
ATOM 862 C C . GLU A 1 106 ? 0.333 20.762 -0.657 1.00 91.50 106 GLU A C 1
ATOM 864 O O . GLU A 1 106 ? -0.459 20.005 -0.087 1.00 91.50 106 GLU A O 1
ATOM 869 N N . SER A 1 107 ? 0.898 20.422 -1.820 1.00 89.62 107 SER A N 1
ATOM 870 C CA . SER A 1 107 ? 0.669 19.117 -2.450 1.00 89.62 107 SER A CA 1
ATOM 871 C C . SER A 1 107 ? 1.121 17.964 -1.550 1.00 89.62 107 SER A C 1
ATOM 873 O O . SER A 1 107 ? 0.338 17.050 -1.271 1.00 89.62 107 SER A O 1
ATOM 875 N N . TYR A 1 108 ? 2.334 18.057 -0.998 1.00 92.62 108 TYR A N 1
ATOM 876 C CA . TYR A 1 108 ? 2.860 17.045 -0.088 1.00 92.62 108 TYR A CA 1
ATOM 877 C C . TYR A 1 108 ? 2.048 16.938 1.212 1.00 92.62 108 TYR A C 1
ATOM 879 O O . TYR A 1 108 ? 1.733 15.834 1.664 1.00 92.62 108 TYR A O 1
ATOM 887 N N . ARG A 1 109 ? 1.619 18.070 1.789 1.00 93.25 109 ARG A N 1
ATOM 888 C CA . ARG A 1 109 ? 0.742 18.084 2.969 1.00 93.25 109 ARG A CA 1
ATOM 889 C C . ARG A 1 109 ? -0.579 17.363 2.706 1.00 93.25 109 ARG A C 1
ATOM 891 O O . ARG A 1 109 ? -1.009 16.587 3.560 1.00 93.25 109 ARG A O 1
ATOM 898 N N . ARG A 1 110 ? -1.220 17.598 1.555 1.00 92.88 110 ARG A N 1
ATOM 899 C CA . ARG A 1 110 ? -2.480 16.925 1.187 1.00 92.88 110 ARG A CA 1
ATOM 900 C C . ARG A 1 110 ? -2.303 15.412 1.095 1.00 92.88 110 ARG A C 1
ATOM 902 O O . ARG A 1 110 ? -3.086 14.687 1.704 1.00 92.88 110 ARG A O 1
ATOM 909 N N . TYR A 1 111 ? -1.248 14.954 0.420 1.00 94.88 111 TYR A N 1
ATOM 910 C CA . TYR A 1 111 ? -0.892 13.535 0.360 1.00 94.88 111 TYR A CA 1
ATOM 911 C C . TYR A 1 111 ? -0.676 12.938 1.762 1.00 94.88 111 TYR A C 1
ATOM 913 O O . TYR A 1 111 ? -1.316 11.951 2.128 1.00 94.88 111 TYR A O 1
ATOM 921 N N . ARG A 1 112 ? 0.163 13.576 2.589 1.00 94.56 112 ARG A N 1
ATOM 922 C CA . ARG A 1 112 ? 0.469 13.101 3.946 1.00 94.56 112 ARG A CA 1
ATOM 923 C C . ARG A 1 112 ? -0.784 12.984 4.811 1.00 94.56 112 ARG A C 1
ATOM 925 O O . ARG A 1 112 ? -0.959 11.988 5.511 1.00 94.56 112 ARG A O 1
ATOM 932 N N . LEU A 1 113 ? -1.676 13.974 4.755 1.00 94.06 113 LEU A N 1
ATOM 933 C CA . LEU A 1 113 ? -2.941 13.937 5.491 1.00 94.06 113 LEU A CA 1
ATOM 934 C C . LEU A 1 113 ? -3.848 12.795 5.025 1.00 94.06 113 LEU A C 1
ATOM 936 O O . LEU A 1 113 ? -4.449 12.131 5.866 1.00 94.06 113 LEU A O 1
ATOM 940 N N . GLU A 1 114 ? -3.925 12.523 3.722 1.00 94.25 114 GLU A N 1
ATOM 941 C CA . GLU A 1 114 ? -4.717 11.410 3.189 1.00 94.25 114 GLU A CA 1
ATOM 942 C C . GLU A 1 114 ? -4.239 10.053 3.735 1.00 94.25 114 GLU A C 1
ATOM 944 O O . GLU A 1 114 ? -5.047 9.256 4.226 1.00 94.25 114 GLU A O 1
ATOM 949 N N . VAL A 1 115 ? -2.925 9.811 3.719 1.00 95.50 115 VAL A N 1
ATOM 950 C CA . VAL A 1 115 ? -2.325 8.566 4.226 1.00 95.50 115 VAL A CA 1
ATOM 951 C C . VAL A 1 115 ? -2.503 8.445 5.742 1.00 95.50 115 VAL A C 1
ATOM 953 O O . VAL A 1 115 ? -2.929 7.392 6.232 1.00 95.50 115 VAL A O 1
ATOM 956 N N . LYS A 1 116 ? -2.251 9.524 6.499 1.00 94.38 116 LYS A N 1
ATOM 957 C CA . LYS A 1 116 ? -2.446 9.541 7.959 1.00 94.38 116 LYS A CA 1
ATOM 958 C C . LYS A 1 116 ? -3.905 9.328 8.348 1.00 94.38 116 LYS A C 1
ATOM 960 O O . LYS A 1 116 ? -4.168 8.577 9.282 1.00 94.38 116 LYS A O 1
ATOM 965 N N . ASN A 1 117 ? -4.856 9.915 7.621 1.00 93.62 117 ASN A N 1
ATOM 966 C CA . ASN A 1 117 ? -6.283 9.695 7.859 1.00 93.62 117 ASN A CA 1
ATOM 967 C C . ASN A 1 117 ? -6.660 8.222 7.686 1.00 93.62 117 ASN A C 1
ATOM 969 O O . ASN A 1 117 ? -7.410 7.693 8.503 1.00 93.62 117 ASN A O 1
ATOM 973 N N . ARG A 1 118 ? -6.101 7.539 6.678 1.00 93.88 118 ARG A N 1
ATOM 974 C CA . ARG A 1 118 ? -6.290 6.093 6.507 1.00 93.88 118 ARG A CA 1
ATOM 975 C C . ARG A 1 118 ? -5.664 5.292 7.654 1.00 93.88 118 ARG A C 1
ATOM 977 O O . ARG A 1 118 ? -6.327 4.402 8.174 1.00 93.88 118 ARG A O 1
ATOM 984 N N . LEU A 1 119 ? -4.425 5.589 8.061 1.00 92.75 119 LEU A N 1
ATOM 985 C CA . LEU A 1 119 ? -3.795 4.929 9.222 1.00 92.75 119 LEU A CA 1
ATOM 986 C C . LEU A 1 119 ? -4.630 5.117 10.499 1.00 92.75 119 LEU A C 1
ATOM 988 O O . LEU A 1 119 ? -4.791 4.193 11.290 1.00 92.75 119 LEU A O 1
ATOM 992 N N . ASN A 1 120 ? -5.241 6.292 10.648 1.00 92.06 120 ASN A N 1
ATOM 993 C CA . ASN A 1 120 ? -6.063 6.635 11.799 1.00 92.06 120 ASN A CA 1
ATOM 994 C C . ASN A 1 120 ? -7.418 5.904 11.856 1.00 92.06 120 ASN A C 1
ATOM 996 O O . ASN A 1 120 ? -8.076 5.924 12.893 1.00 92.06 120 ASN A O 1
ATOM 1000 N N . VAL A 1 121 ? -7.849 5.234 10.778 1.00 90.81 121 VAL A N 1
ATOM 1001 C CA . VAL A 1 121 ? -9.116 4.477 10.761 1.00 90.81 121 VAL A CA 1
ATOM 1002 C C . VAL A 1 121 ? -9.141 3.400 11.849 1.00 90.81 121 VAL A C 1
ATOM 1004 O O . VAL A 1 121 ? -10.192 3.171 12.444 1.00 90.81 121 VAL A O 1
ATOM 1007 N N . GLN A 1 122 ? -7.998 2.771 12.142 1.00 85.38 122 GLN A N 1
ATOM 1008 C CA . GLN A 1 122 ? -7.899 1.760 13.196 1.00 85.38 122 GLN A CA 1
ATOM 1009 C C . GLN A 1 122 ? -8.178 2.365 14.582 1.00 85.38 122 GLN A C 1
ATOM 1011 O O . GLN A 1 122 ? -9.049 1.867 15.291 1.00 85.38 122 GLN A O 1
ATOM 1016 N N . TYR A 1 123 ? -7.552 3.498 14.914 1.00 86.88 123 TYR A N 1
ATOM 1017 C CA . TYR A 1 123 ? -7.802 4.201 16.179 1.00 86.88 123 TYR A CA 1
ATOM 1018 C C . TYR A 1 123 ? -9.241 4.721 16.290 1.00 86.88 123 TYR A C 1
ATOM 1020 O O . TYR A 1 123 ? -9.849 4.638 17.351 1.00 86.88 123 TYR A O 1
ATOM 1028 N N . GLN A 1 124 ? -9.832 5.204 15.192 1.00 87.00 124 GLN A N 1
ATOM 1029 C CA . GLN A 1 124 ? -11.243 5.615 15.186 1.00 87.00 124 GLN A CA 1
ATOM 1030 C C . GLN A 1 124 ? -12.191 4.442 15.451 1.00 87.00 124 GLN A C 1
ATOM 1032 O O . GLN A 1 124 ? -13.244 4.621 16.064 1.00 87.00 124 GLN A O 1
ATOM 1037 N N . LYS A 1 125 ? -11.853 3.248 14.956 1.00 87.81 125 LYS A N 1
ATOM 1038 C CA . LYS A 1 125 ? -12.626 2.037 15.227 1.00 87.81 125 LYS A CA 1
ATOM 1039 C C . LYS A 1 125 ? -12.499 1.638 16.697 1.00 87.81 125 LYS A C 1
ATOM 1041 O O . LYS A 1 125 ? -13.522 1.389 17.325 1.00 87.81 125 LYS A O 1
ATOM 1046 N N . GLU A 1 126 ? -11.283 1.656 17.237 1.00 85.50 126 GLU A N 1
ATOM 1047 C CA . GLU A 1 126 ? -11.016 1.408 18.658 1.00 85.50 126 GLU A CA 1
ATOM 1048 C C . GLU A 1 126 ? -11.799 2.373 19.553 1.00 85.50 126 GLU A C 1
ATOM 1050 O O . GLU A 1 126 ? -12.472 1.927 20.476 1.00 85.50 126 GLU A O 1
ATOM 1055 N N . ASP A 1 127 ? -11.820 3.669 19.233 1.00 85.56 127 ASP A N 1
ATOM 1056 C CA . ASP A 1 127 ? -12.592 4.662 19.989 1.00 85.56 127 ASP A CA 1
ATOM 1057 C C . ASP A 1 127 ? -14.095 4.347 19.997 1.00 85.56 127 ASP A C 1
ATOM 1059 O O . ASP A 1 127 ? -14.736 4.374 21.048 1.00 85.56 127 ASP A O 1
ATOM 1063 N N . ARG A 1 128 ? -14.664 3.977 18.843 1.00 87.31 128 ARG A N 1
ATOM 1064 C CA . ARG A 1 128 ? -16.083 3.590 18.745 1.00 87.31 128 ARG A CA 1
ATOM 1065 C C . ARG A 1 128 ? -16.392 2.310 19.512 1.00 87.31 128 ARG A C 1
ATOM 1067 O O . ARG A 1 128 ? -17.475 2.186 20.084 1.00 87.31 128 ARG A O 1
ATOM 1074 N N . ASP A 1 129 ? -15.486 1.341 19.485 1.00 86.81 129 ASP A N 1
ATOM 1075 C CA . ASP A 1 129 ? -15.664 0.080 20.197 1.00 86.81 129 ASP A CA 1
ATOM 1076 C C . ASP A 1 129 ? -15.555 0.305 21.717 1.00 86.81 129 ASP A C 1
ATOM 1078 O O . ASP A 1 129 ? -16.392 -0.200 22.469 1.00 86.81 129 ASP A O 1
ATOM 1082 N N . MET A 1 130 ? -14.652 1.185 22.163 1.00 84.06 130 MET A N 1
ATOM 1083 C CA . MET A 1 130 ? -14.562 1.634 23.558 1.00 84.06 130 MET A CA 1
ATOM 1084 C C . MET A 1 130 ? -15.813 2.396 24.017 1.00 84.06 130 MET A C 1
ATOM 1086 O O . MET A 1 130 ? -16.321 2.145 25.111 1.00 84.06 130 MET A O 1
ATOM 1090 N N . GLU A 1 131 ? -16.379 3.275 23.185 1.00 86.69 131 GLU A N 1
ATOM 1091 C CA . GLU A 1 131 ? -17.641 3.965 23.496 1.00 86.69 131 GLU A CA 1
ATOM 1092 C C . GLU A 1 131 ? -18.820 3.000 23.677 1.00 86.69 131 GLU A C 1
ATOM 1094 O O . GLU A 1 131 ? -19.693 3.237 24.517 1.00 86.69 131 GLU A O 1
ATOM 1099 N N . LYS A 1 132 ? -18.863 1.906 22.907 1.00 87.56 132 LYS A N 1
ATOM 1100 C CA . LYS A 1 132 ? -19.881 0.857 23.071 1.00 87.56 132 LYS A CA 1
ATOM 1101 C C . LYS A 1 132 ? -19.658 0.068 24.355 1.00 87.56 132 LYS A C 1
ATOM 1103 O O . LYS A 1 132 ? -20.617 -0.137 25.094 1.00 87.56 132 LYS A O 1
ATOM 1108 N N . LEU A 1 133 ? -18.417 -0.325 24.644 1.00 85.81 133 LEU A N 1
ATOM 1109 C CA . LEU A 1 133 ? -18.069 -1.043 25.872 1.00 85.81 133 LEU A CA 1
ATOM 1110 C C . LEU A 1 133 ? -18.426 -0.231 27.121 1.00 85.81 133 LEU A C 1
ATOM 1112 O O . LEU A 1 133 ? -19.002 -0.788 28.051 1.00 85.81 133 LEU A O 1
ATOM 1116 N N . LYS A 1 134 ? -18.218 1.094 27.101 1.00 85.25 134 LYS A N 1
ATOM 1117 C CA . LYS A 1 134 ? -18.624 2.006 28.186 1.00 85.25 134 LYS A CA 1
ATOM 1118 C C . LYS A 1 134 ? -20.119 1.936 28.517 1.00 85.25 134 LYS A C 1
ATOM 1120 O O . LYS A 1 134 ? -20.503 2.189 29.653 1.00 85.25 134 LYS A O 1
ATOM 1125 N N . LYS A 1 135 ? -20.971 1.640 27.530 1.00 87.31 135 LYS A N 1
ATOM 1126 C CA . LYS 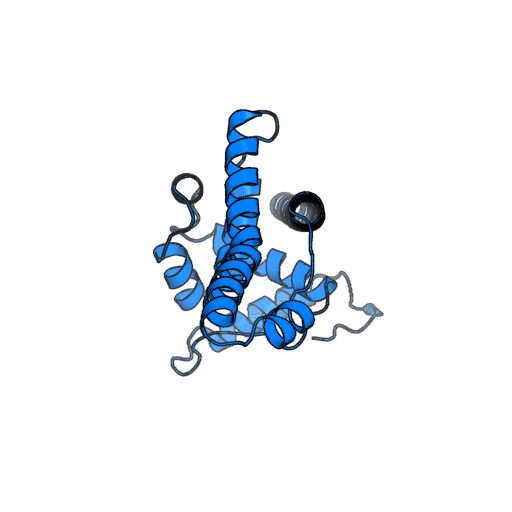A 1 135 ? -22.429 1.543 27.717 1.00 87.31 135 LYS A CA 1
ATOM 1127 C C . LYS A 1 135 ? -22.877 0.187 28.264 1.00 87.31 135 LYS A C 1
ATOM 1129 O O . LYS A 1 135 ? -24.001 0.092 28.741 1.00 87.31 135 LYS A O 1
ATOM 1134 N N . ILE A 1 136 ? -22.042 -0.845 28.139 1.00 88.44 136 ILE A N 1
ATOM 1135 C CA . ILE A 1 136 ? -22.403 -2.239 28.433 1.00 88.44 136 ILE A CA 1
ATOM 1136 C C . ILE A 1 136 ? -21.755 -2.713 29.740 1.00 88.44 136 ILE A C 1
ATOM 1138 O O . ILE A 1 136 ? -22.391 -3.423 30.514 1.00 88.44 136 ILE A O 1
ATOM 1142 N N . LEU A 1 137 ? -20.499 -2.332 29.980 1.00 84.88 137 LEU A N 1
ATOM 1143 C CA . LEU A 1 137 ? -19.716 -2.781 31.128 1.00 84.88 137 LEU A CA 1
ATOM 1144 C C . LEU A 1 137 ? -20.006 -1.963 32.384 1.00 84.88 137 LEU A C 1
ATOM 1146 O O . LEU A 1 137 ? -20.317 -0.769 32.323 1.00 84.88 137 LEU A O 1
ATOM 1150 N N . LYS A 1 138 ? -19.821 -2.596 33.546 1.00 87.12 138 LYS A N 1
ATOM 1151 C CA . LYS A 1 138 ? -19.786 -1.871 34.819 1.00 87.12 138 LYS A CA 1
ATOM 1152 C C . LYS A 1 138 ? -18.556 -0.950 34.860 1.00 87.12 138 LYS A C 1
ATOM 1154 O O . LYS A 1 138 ? -17.554 -1.248 34.211 1.00 87.12 138 LYS A O 1
ATOM 1159 N N . PRO A 1 139 ? -18.577 0.140 35.649 1.00 81.69 139 PRO A N 1
ATOM 1160 C CA . PRO A 1 139 ? -17.460 1.086 35.718 1.00 81.69 139 PRO A CA 1
ATOM 1161 C C . PRO A 1 139 ? -16.104 0.439 36.042 1.00 81.69 139 PRO A C 1
ATOM 1163 O O . PRO A 1 139 ? -15.095 0.821 35.458 1.00 81.69 139 PRO A O 1
ATOM 1166 N N . GLU A 1 140 ? -16.091 -0.561 36.926 1.00 81.44 140 GLU A N 1
ATOM 1167 C CA . GLU A 1 140 ? -14.887 -1.302 37.335 1.00 81.44 140 GLU A CA 1
ATOM 1168 C C . GLU A 1 140 ? -14.323 -2.164 36.193 1.00 81.44 140 GLU A C 1
ATOM 1170 O O . GLU A 1 140 ? -13.127 -2.130 35.908 1.00 81.44 140 GLU A O 1
ATOM 1175 N N . GLU A 1 141 ? -15.195 -2.882 35.481 1.00 79.56 141 GLU A N 1
ATOM 1176 C CA . GLU A 1 141 ? -14.830 -3.708 34.323 1.00 79.56 141 GLU A CA 1
ATOM 1177 C C . GLU A 1 141 ? -14.354 -2.838 33.151 1.00 79.56 141 GLU A C 1
ATOM 1179 O O . GLU A 1 141 ? -13.367 -3.158 32.491 1.00 79.56 141 GLU A O 1
ATOM 1184 N N . TYR A 1 142 ? -15.009 -1.693 32.932 1.00 78.50 142 TYR A N 1
ATOM 1185 C CA . TYR A 1 142 ? -14.616 -0.724 31.914 1.00 78.50 142 TYR A CA 1
ATOM 1186 C C . TYR A 1 142 ? -13.220 -0.151 32.185 1.00 78.50 142 TYR A C 1
ATOM 1188 O O . TYR A 1 142 ? -12.389 -0.112 31.277 1.00 78.50 142 TYR A O 1
ATOM 1196 N N . GLN A 1 143 ? -12.933 0.243 33.432 1.00 77.06 143 GLN A N 1
ATOM 1197 C CA . GLN A 1 143 ? -11.606 0.724 33.826 1.00 77.06 143 GLN A CA 1
ATOM 1198 C C . GLN A 1 143 ? -10.523 -0.344 33.632 1.00 77.06 143 GLN A C 1
ATOM 1200 O O . GLN A 1 143 ? -9.454 -0.017 33.123 1.00 77.06 143 GLN A O 1
ATOM 1205 N N . ALA A 1 144 ? -10.812 -1.610 33.952 1.00 76.62 144 ALA A N 1
ATOM 1206 C CA . ALA A 1 144 ? -9.882 -2.718 33.732 1.00 76.62 144 ALA A CA 1
ATOM 1207 C C . ALA A 1 144 ? -9.602 -2.986 32.238 1.00 76.62 144 ALA A C 1
ATOM 1209 O O . ALA A 1 144 ? -8.494 -3.382 31.882 1.00 76.62 144 ALA A O 1
ATOM 1210 N N . THR A 1 145 ? -10.575 -2.739 31.351 1.00 72.94 145 THR A N 1
ATOM 1211 C CA . THR A 1 145 ? -10.394 -2.856 29.889 1.00 72.94 145 THR A CA 1
ATOM 1212 C C . THR A 1 145 ? -9.730 -1.642 29.235 1.00 72.94 145 THR A C 1
ATOM 1214 O O . THR A 1 145 ? -9.313 -1.715 28.079 1.00 72.94 145 THR A O 1
ATOM 1217 N N . MET A 1 146 ? -9.632 -0.512 29.938 1.00 70.25 146 MET A N 1
ATOM 1218 C CA . MET A 1 146 ? -9.180 0.746 29.355 1.00 70.25 146 MET A CA 1
ATOM 1219 C C . MET A 1 146 ? -7.656 0.745 29.178 1.00 70.25 146 MET A C 1
ATOM 1221 O O . MET A 1 146 ? -6.899 1.011 30.109 1.00 70.25 146 MET A O 1
ATOM 1225 N N . THR A 1 147 ? -7.181 0.490 27.959 1.00 65.88 147 THR A N 1
ATOM 1226 C CA . THR A 1 147 ? -5.782 0.759 27.605 1.00 65.88 147 THR A CA 1
ATOM 1227 C C . THR A 1 147 ? -5.632 2.270 27.425 1.00 65.88 147 THR A C 1
ATOM 1229 O O . THR A 1 147 ? -6.126 2.844 26.454 1.00 65.88 147 THR A O 1
ATOM 1232 N N . ILE A 1 148 ? -5.009 2.954 28.388 1.00 60.91 148 ILE A N 1
ATOM 1233 C CA . ILE A 1 148 ? -4.808 4.408 28.320 1.00 60.91 148 ILE A CA 1
ATOM 1234 C C . ILE A 1 148 ? -3.674 4.692 27.330 1.00 60.91 148 ILE A C 1
ATOM 1236 O O . ILE A 1 148 ? -2.522 4.855 27.719 1.00 60.91 148 ILE A O 1
ATOM 1240 N N . THR A 1 149 ? -3.983 4.744 26.037 1.00 66.56 149 THR A N 1
ATOM 1241 C CA . THR A 1 149 ? -3.093 5.390 25.067 1.00 66.56 149 THR A CA 1
ATOM 1242 C C . THR A 1 149 ? -3.486 6.857 24.987 1.00 66.56 149 THR A C 1
ATOM 1244 O O . THR A 1 149 ? -4.600 7.182 24.568 1.00 66.56 149 THR A O 1
ATOM 1247 N N . SER A 1 150 ? -2.594 7.754 25.409 1.00 78.00 150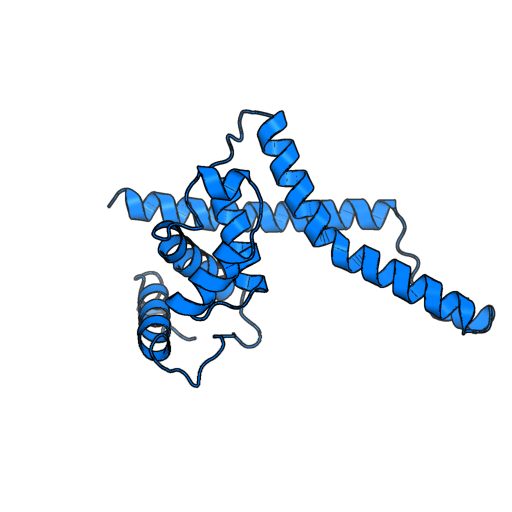 SER A N 1
ATOM 1248 C CA . SER A 1 150 ? -2.877 9.188 25.361 1.00 78.00 150 SER A CA 1
ATOM 1249 C C . SER A 1 150 ? -3.039 9.659 23.911 1.00 78.00 150 SER A C 1
ATOM 1251 O O . SER A 1 150 ? -2.505 9.069 22.967 1.00 78.00 150 SER A O 1
ATOM 1253 N N . LYS A 1 151 ? -3.769 10.761 23.711 1.00 81.75 151 LYS A N 1
ATOM 1254 C CA . LYS A 1 151 ? -3.918 11.373 22.381 1.00 81.75 151 LYS A CA 1
ATOM 1255 C C . LYS A 1 151 ? -2.557 11.717 21.762 1.00 81.75 151 LYS A C 1
ATOM 1257 O O . LYS A 1 151 ? -2.382 11.568 20.557 1.00 81.75 151 LYS A O 1
ATOM 1262 N N . GLU A 1 152 ? -1.603 12.143 22.584 1.00 85.38 152 GLU A N 1
ATOM 1263 C CA . GLU A 1 152 ? -0.229 12.453 22.177 1.00 85.38 152 GLU A CA 1
ATOM 1264 C C . GLU A 1 152 ? 0.512 11.201 21.699 1.00 85.38 152 GLU A C 1
ATOM 1266 O O . GLU A 1 152 ? 1.034 11.204 20.587 1.00 85.38 152 GLU A O 1
ATOM 1271 N N . GLN A 1 153 ? 0.450 10.099 22.455 1.00 86.31 153 GLN A N 1
ATOM 1272 C CA . GLN A 1 153 ? 1.046 8.815 22.061 1.00 86.31 153 GLN A CA 1
ATOM 1273 C C . GLN A 1 153 ? 0.458 8.284 20.747 1.00 86.31 153 GLN A C 1
ATOM 1275 O O . GLN A 1 153 ? 1.181 7.743 19.911 1.00 86.31 153 GLN A O 1
ATOM 1280 N N . ARG A 1 15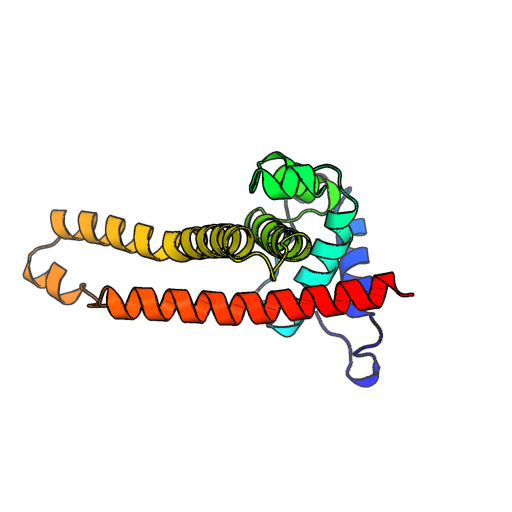4 ? -0.851 8.462 20.522 1.00 86.44 154 ARG A N 1
ATOM 1281 C CA . ARG A 1 154 ? -1.484 8.098 19.243 1.00 86.44 154 ARG A CA 1
ATOM 1282 C C . ARG A 1 154 ? -0.967 8.949 18.087 1.00 86.44 154 ARG A C 1
ATOM 1284 O O . ARG A 1 154 ? -0.686 8.413 17.019 1.00 86.44 154 ARG A O 1
ATOM 1291 N N . LEU A 1 155 ? -0.842 10.263 18.283 1.00 88.69 155 LEU A N 1
ATOM 1292 C CA . LEU A 1 155 ? -0.315 11.168 17.258 1.00 88.69 155 LEU A CA 1
ATOM 1293 C C . LEU A 1 155 ? 1.141 10.844 16.911 1.00 88.69 155 LEU A C 1
ATOM 1295 O O . LEU A 1 155 ? 1.484 10.833 15.729 1.00 88.69 155 LEU A O 1
ATOM 1299 N N . GLU A 1 156 ? 1.961 10.541 17.915 1.00 91.94 156 GLU A N 1
ATOM 1300 C CA . GLU A 1 156 ? 3.349 10.109 17.743 1.00 91.94 156 GLU A CA 1
ATOM 1301 C C . GLU A 1 156 ? 3.433 8.759 17.016 1.00 91.94 156 GLU A C 1
ATOM 1303 O O . GLU A 1 156 ? 4.185 8.618 16.052 1.00 91.94 156 GLU A O 1
ATOM 1308 N N . SER A 1 157 ? 2.596 7.787 17.394 1.00 91.38 157 SER A N 1
ATOM 1309 C CA . SER A 1 157 ? 2.531 6.487 16.718 1.00 91.38 157 SER A CA 1
ATOM 1310 C C . SER A 1 157 ? 2.110 6.619 15.252 1.00 91.38 157 SER A C 1
ATOM 1312 O O . SER A 1 157 ? 2.733 6.017 14.379 1.00 91.38 157 SER A O 1
ATOM 1314 N N . LEU A 1 158 ? 1.101 7.446 14.957 1.00 92.50 158 LEU A N 1
ATOM 1315 C CA . LEU A 1 158 ? 0.675 7.736 13.584 1.00 92.50 158 LEU A CA 1
ATOM 1316 C C . LEU A 1 158 ? 1.775 8.403 12.763 1.00 92.50 158 LEU A C 1
ATOM 1318 O O . LEU A 1 158 ? 1.877 8.155 11.563 1.00 92.50 158 LEU A O 1
ATOM 1322 N N . GLU A 1 159 ? 2.558 9.282 13.385 1.00 94.06 159 GLU A N 1
ATOM 1323 C CA . GLU A 1 159 ? 3.688 9.924 12.725 1.00 94.06 159 GLU A CA 1
ATOM 1324 C C . GLU A 1 159 ? 4.779 8.915 12.384 1.00 94.06 159 GLU A C 1
ATOM 1326 O O . GLU A 1 159 ? 5.214 8.855 11.237 1.00 94.06 159 GLU A O 1
ATOM 1331 N N . ARG A 1 160 ? 5.154 8.068 13.345 1.00 95.50 160 ARG A N 1
ATOM 1332 C CA . ARG A 1 160 ? 6.132 7.002 13.132 1.00 95.50 160 ARG A CA 1
ATOM 1333 C C . ARG A 1 160 ? 5.690 6.036 12.032 1.00 95.50 160 ARG A C 1
ATOM 1335 O O . ARG A 1 160 ? 6.437 5.814 11.090 1.00 95.50 160 ARG A O 1
ATOM 1342 N N . GLN A 1 161 ? 4.449 5.549 12.097 1.00 94.62 161 GLN A N 1
ATOM 1343 C CA . GLN A 1 161 ? 3.883 4.665 11.072 1.00 94.62 161 GLN A CA 1
ATOM 1344 C C . GLN A 1 161 ? 3.874 5.311 9.684 1.00 94.62 161 GLN A C 1
ATOM 1346 O O . GLN A 1 161 ? 4.091 4.625 8.689 1.00 94.62 161 GLN A O 1
ATOM 1351 N N . TYR A 1 162 ? 3.594 6.615 9.599 1.00 95.88 162 TYR A N 1
ATOM 1352 C CA . TYR A 1 162 ? 3.656 7.333 8.331 1.00 95.88 162 TYR A CA 1
ATOM 1353 C C . TYR A 1 162 ? 5.091 7.415 7.801 1.00 95.88 162 TYR A C 1
ATOM 1355 O O . TYR A 1 162 ? 5.294 7.140 6.623 1.00 95.88 162 TYR A O 1
ATOM 1363 N N . ASN A 1 163 ? 6.067 7.744 8.650 1.00 96.44 163 ASN A N 1
ATOM 1364 C CA . ASN A 1 163 ? 7.469 7.866 8.247 1.00 96.44 163 ASN A CA 1
ATOM 1365 C C . ASN A 1 163 ? 8.036 6.525 7.758 1.00 96.44 163 ASN A C 1
ATOM 1367 O O . ASN A 1 163 ? 8.585 6.470 6.661 1.00 96.44 163 ASN A O 1
ATOM 1371 N N . ASP A 1 164 ? 7.813 5.444 8.512 1.00 95.62 164 ASP A N 1
ATOM 1372 C CA . ASP A 1 164 ? 8.247 4.090 8.137 1.00 95.62 164 ASP A CA 1
ATOM 1373 C C . ASP A 1 164 ? 7.615 3.662 6.794 1.00 95.62 164 ASP A C 1
ATOM 1375 O O . ASP A 1 164 ? 8.246 3.049 5.928 1.00 95.62 164 ASP A O 1
ATOM 1379 N N . LEU A 1 165 ? 6.341 4.015 6.592 1.00 95.88 165 LEU A N 1
ATOM 1380 C CA . LEU A 1 165 ? 5.614 3.722 5.363 1.00 95.88 165 LEU A CA 1
ATOM 1381 C C . LEU A 1 165 ? 6.117 4.543 4.171 1.00 95.88 165 LEU A C 1
ATOM 1383 O O . LEU A 1 165 ? 6.239 4.010 3.068 1.00 95.88 165 LEU A O 1
ATOM 1387 N N . GLU A 1 166 ? 6.378 5.832 4.377 1.00 95.69 166 GLU A N 1
ATOM 1388 C CA . GLU A 1 166 ? 6.912 6.715 3.348 1.00 95.69 166 GLU A CA 1
ATOM 1389 C C . GLU A 1 166 ? 8.306 6.261 2.912 1.00 95.69 166 GLU A C 1
ATOM 1391 O O . GLU A 1 166 ? 8.548 6.161 1.712 1.00 95.69 166 GLU A O 1
ATOM 1396 N N . GLU A 1 167 ? 9.188 5.919 3.853 1.00 96.38 167 GLU A N 1
ATOM 1397 C CA . GLU A 1 167 ? 10.512 5.364 3.556 1.00 96.38 167 GLU A CA 1
ATOM 1398 C C . GLU A 1 167 ? 10.399 4.096 2.697 1.00 96.38 167 GLU A C 1
ATOM 1400 O O . GLU A 1 167 ? 11.041 3.979 1.648 1.00 96.38 167 GLU A O 1
ATOM 1405 N N . HIS A 1 168 ? 9.496 3.179 3.065 1.00 96.31 168 HIS A N 1
ATOM 1406 C CA . HIS A 1 168 ? 9.222 1.993 2.254 1.00 96.31 168 HIS A CA 1
ATOM 1407 C C . HIS A 1 168 ? 8.753 2.355 0.841 1.00 96.31 168 HIS A C 1
ATOM 1409 O O . HIS A 1 168 ? 9.223 1.766 -0.136 1.00 96.31 168 HIS A O 1
ATOM 1415 N N . TYR A 1 169 ? 7.819 3.299 0.704 1.00 96.69 169 TYR A N 1
ATOM 1416 C CA . TYR A 1 169 ? 7.319 3.723 -0.604 1.00 96.69 169 TYR A CA 1
ATOM 1417 C C . TYR A 1 169 ? 8.418 4.366 -1.451 1.00 96.69 169 TYR A C 1
ATOM 1419 O O . TYR A 1 169 ? 8.504 4.068 -2.642 1.00 96.69 169 TYR A O 1
ATOM 1427 N N . LEU A 1 170 ? 9.289 5.183 -0.858 1.00 95.50 170 LEU A N 1
ATOM 1428 C CA . LEU A 1 170 ? 10.417 5.793 -1.560 1.00 95.50 170 LEU A CA 1
ATOM 1429 C C . LEU A 1 170 ? 11.353 4.732 -2.145 1.00 95.50 170 LEU A C 1
ATOM 1431 O O . LEU A 1 170 ? 11.684 4.822 -3.324 1.00 95.50 170 LEU A O 1
ATOM 1435 N N . HIS A 1 171 ? 11.667 3.668 -1.404 1.00 95.06 171 HIS A N 1
ATOM 1436 C CA . HIS A 1 171 ? 12.452 2.553 -1.945 1.00 95.06 171 HIS A CA 1
ATOM 1437 C C . HIS A 1 171 ? 11.770 1.831 -3.114 1.00 95.06 171 HIS A C 1
ATOM 1439 O O . HIS A 1 171 ? 12.430 1.401 -4.067 1.00 95.06 171 HIS A O 1
ATOM 1445 N N . VAL A 1 172 ? 10.442 1.690 -3.074 1.00 95.62 172 VAL A N 1
ATOM 1446 C CA . VAL A 1 172 ? 9.686 1.136 -4.207 1.00 95.62 172 VAL A CA 1
ATOM 1447 C C . VAL A 1 172 ? 9.799 2.057 -5.428 1.00 95.62 172 VAL A C 1
ATOM 1449 O O . VAL A 1 172 ? 10.033 1.569 -6.536 1.00 95.62 172 VAL A O 1
ATOM 1452 N N . LEU A 1 173 ? 9.686 3.374 -5.234 1.00 95.12 173 LEU A N 1
ATOM 1453 C CA . LEU A 1 173 ? 9.798 4.373 -6.301 1.00 95.12 173 LEU A CA 1
ATOM 1454 C C . LEU A 1 173 ? 11.208 4.455 -6.896 1.00 95.12 173 LEU A C 1
ATOM 1456 O O . LEU A 1 173 ? 11.337 4.522 -8.117 1.00 95.12 173 LEU A O 1
ATOM 1460 N N . GLU A 1 174 ? 12.255 4.387 -6.073 1.00 94.44 174 GLU A N 1
ATOM 1461 C CA . GLU A 1 174 ? 13.654 4.315 -6.522 1.00 94.44 174 GLU A CA 1
ATOM 1462 C C . GLU A 1 174 ? 13.859 3.131 -7.471 1.00 94.44 174 GLU A C 1
ATOM 1464 O O . GLU A 1 174 ? 14.422 3.266 -8.561 1.00 94.44 174 GLU A O 1
ATOM 1469 N N . ARG A 1 175 ? 13.324 1.965 -7.096 1.00 92.31 175 ARG A N 1
ATOM 1470 C CA . ARG A 1 175 ? 13.400 0.759 -7.920 1.00 92.31 175 ARG A CA 1
ATOM 1471 C C . ARG A 1 175 ? 12.587 0.875 -9.215 1.00 92.31 175 ARG A C 1
ATOM 1473 O O . ARG A 1 175 ? 13.028 0.376 -10.253 1.00 92.31 175 ARG A O 1
ATOM 1480 N N . LEU A 1 176 ? 11.415 1.516 -9.180 1.00 92.31 176 LEU A N 1
ATOM 1481 C CA . LEU A 1 176 ? 10.618 1.800 -10.382 1.00 92.31 176 LEU A CA 1
ATOM 1482 C C . LEU A 1 176 ? 11.369 2.728 -11.343 1.00 92.31 176 LEU A C 1
ATOM 1484 O O . LEU A 1 176 ? 11.448 2.424 -12.532 1.00 92.31 176 LEU A O 1
ATOM 1488 N N . ALA A 1 177 ? 11.978 3.799 -10.829 1.00 90.75 177 ALA A N 1
ATOM 1489 C CA . ALA A 1 177 ? 12.768 4.734 -11.625 1.00 90.75 177 ALA A CA 1
ATOM 1490 C C . ALA A 1 177 ? 13.966 4.044 -12.297 1.00 90.75 177 ALA A C 1
ATOM 1492 O O . ALA A 1 177 ? 14.177 4.220 -13.495 1.00 90.75 177 ALA A O 1
ATOM 1493 N N . ALA A 1 178 ? 14.684 3.183 -11.567 1.00 87.62 178 ALA A N 1
ATOM 1494 C CA . ALA A 1 178 ? 15.805 2.413 -12.109 1.00 87.62 178 ALA A CA 1
ATOM 1495 C C . ALA A 1 178 ? 15.403 1.456 -13.249 1.00 87.62 178 ALA A C 1
ATOM 1497 O O . ALA A 1 178 ? 16.216 1.176 -14.121 1.00 87.62 178 ALA A O 1
ATOM 1498 N N . THR A 1 179 ? 14.157 0.967 -13.259 1.00 78.94 179 THR A N 1
ATOM 1499 C CA . THR A 1 179 ? 13.653 0.040 -14.293 1.00 78.94 179 THR A CA 1
ATOM 1500 C C . THR A 1 179 ? 13.146 0.766 -15.545 1.00 78.94 179 THR A C 1
ATOM 1502 O O . THR A 1 179 ? 13.075 0.165 -16.608 1.00 78.94 179 THR A O 1
ATOM 1505 N N . ASN A 1 180 ? 12.760 2.041 -15.433 1.00 61.88 180 ASN A N 1
ATOM 1506 C CA . ASN A 1 180 ? 12.320 2.854 -16.575 1.00 61.88 180 ASN A CA 1
ATOM 1507 C C . ASN A 1 180 ? 13.492 3.527 -17.318 1.00 61.88 180 ASN A C 1
ATOM 1509 O O . ASN A 1 180 ? 13.290 4.086 -18.391 1.00 61.88 180 ASN A O 1
ATOM 1513 N N . LEU A 1 181 ? 14.698 3.497 -16.739 1.00 46.56 181 LEU A N 1
ATOM 1514 C CA . LEU A 1 181 ? 15.948 3.994 -17.335 1.00 46.56 181 LEU A CA 1
ATOM 1515 C C . LEU A 1 181 ? 16.698 2.918 -18.151 1.00 46.56 181 LEU A C 1
ATOM 1517 O O . LEU A 1 181 ? 17.791 3.186 -18.648 1.00 46.56 181 LEU A O 1
ATOM 1521 N N . SER A 1 182 ? 16.123 1.719 -18.280 1.00 36.16 182 SER A N 1
ATOM 1522 C CA . SER A 1 182 ? 16.648 0.556 -19.013 1.00 36.16 182 SER A CA 1
ATOM 1523 C C . SER A 1 182 ? 15.668 0.096 -20.077 1.00 36.16 182 SER A C 1
ATOM 1525 O O . SER A 1 182 ? 16.127 -0.250 -21.184 1.00 36.16 182 SER A O 1
#

Radius of gyration: 19.59 Å; Cα contacts (8 Å, |Δi|>4): 121; chains: 1; bounding box: 45×42×56 Å

Sequence (182 aa):
MLVLPPFQRLGLGAQMLDIIYNHYKNNAKVTDITVEDPSDNFVRLRDFVDSKNCLKMDSFQPSKLTEGFTEAMAKEAQEKLKLNKKQVRRVYEILRLHITNRSDKESYRRYRLEVKNRLNVQYQKEDRDMEKLKKILKPEEYQATMTITSKEQRLESLERQYNDLEEHYLHVLERLAATNLS

Mean predicted aligned error: 5.57 Å